Protein AF-A0A1D2A732-F1 (afdb_monomer_lite)

Foldseek 3Di:
DDDDDDDPPDPPPPPQFFPVPQAQVRQHHPLNLLLLLVLLVVQLVQQLVQDDPVAQPAWDAQGPGRLCLLPDNLLRRTHHSLLSLLLSLLSNLCSVCSVVVHLSAQVVSVVCSVVDPPRDPSSVVVNVVSVHGSLSSVLSSLVVSLVVVVVCVVVVNDDDPVSNVVSVPGDDTPSNNPSVRSNCVNCVPPPCPPGDSNDDPPPQDDDPVRHRDDPCVPPPDDDDD

Structure (mmCIF, N/CA/C/O backbone):
data_AF-A0A1D2A732-F1
#
_entry.id   AF-A0A1D2A732-F1
#
loop_
_atom_site.group_PDB
_atom_site.id
_atom_site.type_symbol
_atom_site.label_atom_id
_atom_site.label_alt_id
_atom_site.label_comp_id
_atom_site.label_asym_id
_atom_site.label_entity_id
_atom_site.label_seq_id
_atom_site.pdbx_PDB_ins_code
_atom_site.Cartn_x
_atom_site.Cartn_y
_atom_site.Cartn_z
_atom_site.occupancy
_atom_site.B_iso_or_equiv
_atom_site.auth_seq_id
_atom_site.auth_comp_id
_atom_site.auth_asym_id
_atom_site.auth_atom_id
_atom_site.pdbx_PDB_model_num
ATOM 1 N N . THR A 1 1 ? -57.461 -8.375 -4.805 1.00 45.84 1 THR A N 1
ATOM 2 C CA . THR A 1 1 ? -56.978 -9.729 -4.454 1.00 45.84 1 THR A CA 1
ATOM 3 C C . THR A 1 1 ? -55.685 -10.020 -5.184 1.00 45.84 1 THR A C 1
ATOM 5 O O . THR A 1 1 ? -55.718 -10.308 -6.371 1.00 45.84 1 THR A O 1
ATOM 8 N N . LYS A 1 2 ? -54.573 -9.884 -4.450 1.00 33.31 2 LYS A N 1
ATOM 9 C CA . LYS A 1 2 ? -53.255 -10.547 -4.559 1.00 33.31 2 LYS A CA 1
ATOM 10 C C . LYS A 1 2 ? -52.189 -9.559 -4.061 1.00 33.31 2 LYS A C 1
ATOM 12 O O . LYS A 1 2 ? -51.905 -8.595 -4.766 1.00 33.31 2 LYS A O 1
ATOM 17 N N . PRO A 1 3 ? -51.657 -9.735 -2.841 1.00 38.59 3 PRO A N 1
ATOM 18 C CA . PRO A 1 3 ? -50.509 -8.969 -2.390 1.00 38.59 3 PRO A CA 1
ATOM 19 C C . PRO A 1 3 ? -49.253 -9.498 -3.089 1.00 38.59 3 PRO A C 1
ATOM 21 O O . PRO A 1 3 ? -49.077 -10.707 -3.249 1.00 38.59 3 PRO A O 1
ATOM 24 N N . HIS A 1 4 ? -48.398 -8.578 -3.529 1.00 37.88 4 HIS A N 1
ATOM 25 C CA . HIS A 1 4 ? -47.061 -8.896 -4.006 1.00 37.88 4 HIS A CA 1
ATOM 26 C C . HIS A 1 4 ? -46.275 -9.554 -2.869 1.00 37.88 4 HIS A C 1
ATOM 28 O O . HIS A 1 4 ? -46.061 -8.953 -1.818 1.00 37.88 4 HIS A O 1
ATOM 34 N N . HIS A 1 5 ? -45.872 -10.804 -3.089 1.00 34.19 5 HIS A N 1
ATOM 35 C CA . HIS A 1 5 ? -44.901 -11.496 -2.259 1.00 34.19 5 HIS A CA 1
ATOM 36 C C . HIS A 1 5 ? -43.586 -10.712 -2.281 1.00 34.19 5 HIS A C 1
ATOM 38 O O . HIS A 1 5 ? -42.903 -10.657 -3.302 1.00 34.19 5 HIS A O 1
ATOM 44 N N . ALA A 1 6 ? -43.241 -10.107 -1.147 1.00 36.66 6 ALA A N 1
ATOM 45 C CA . ALA A 1 6 ? -41.867 -9.748 -0.851 1.00 36.66 6 ALA A CA 1
ATOM 46 C C . ALA A 1 6 ? -41.070 -11.055 -0.714 1.00 36.66 6 ALA 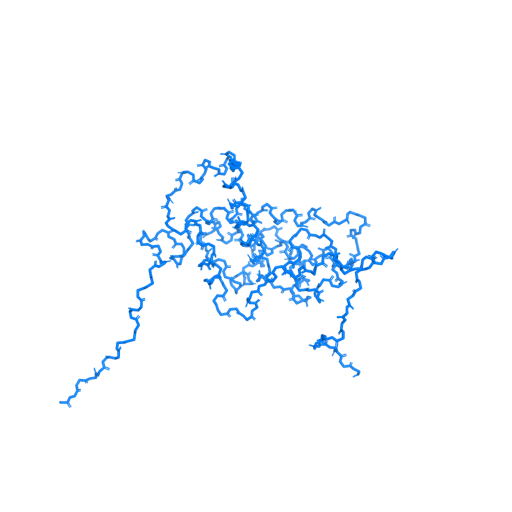A C 1
ATOM 48 O O . ALA A 1 6 ? -41.362 -11.873 0.160 1.00 36.66 6 ALA A O 1
ATOM 49 N N . SER A 1 7 ? -40.105 -11.275 -1.606 1.00 35.59 7 SER A N 1
ATOM 50 C CA . SER A 1 7 ? -39.108 -12.335 -1.447 1.00 35.59 7 SER A CA 1
ATOM 51 C C . SER A 1 7 ? -38.261 -12.053 -0.202 1.00 35.59 7 SER A C 1
ATOM 53 O O . SER A 1 7 ? -37.671 -10.974 -0.122 1.00 35.59 7 SER A O 1
ATOM 55 N N . PRO A 1 8 ? -38.138 -12.996 0.747 1.00 40.97 8 PRO A N 1
ATOM 56 C CA . PRO A 1 8 ? -37.201 -12.882 1.848 1.00 40.97 8 PRO A CA 1
ATOM 57 C C . PRO A 1 8 ? -35.852 -13.411 1.356 1.00 40.97 8 PRO A C 1
ATOM 59 O O . PRO A 1 8 ? -35.562 -14.600 1.462 1.00 40.97 8 PRO A O 1
ATOM 62 N N . LEU A 1 9 ? -35.040 -12.545 0.754 1.00 37.66 9 LEU A N 1
ATOM 63 C CA . LEU A 1 9 ? -33.658 -12.888 0.438 1.00 37.66 9 LEU A CA 1
ATOM 64 C C . LEU A 1 9 ? -32.728 -12.266 1.478 1.00 37.66 9 LEU A C 1
ATOM 66 O O . LEU A 1 9 ? -32.532 -11.056 1.520 1.00 37.66 9 LEU A O 1
ATOM 70 N N . LEU A 1 10 ? -32.138 -13.171 2.263 1.00 40.00 10 LEU A N 1
ATOM 71 C CA . LEU A 1 10 ? -30.823 -13.054 2.891 1.00 40.00 10 LEU A CA 1
ATOM 72 C C . LEU A 1 10 ? -30.713 -12.073 4.062 1.00 40.00 10 LEU A C 1
ATOM 74 O O . LEU A 1 10 ? -29.942 -11.121 4.044 1.00 40.00 10 LEU A O 1
ATOM 78 N N . THR A 1 11 ? -31.363 -12.420 5.171 1.00 36.81 11 THR A N 1
ATOM 79 C CA . THR A 1 11 ? -30.801 -12.140 6.501 1.00 36.81 11 THR A CA 1
ATOM 80 C C . THR A 1 11 ? -29.875 -13.294 6.893 1.00 36.81 11 THR A C 1
ATOM 82 O O . THR A 1 11 ? -30.124 -14.011 7.858 1.00 36.81 11 THR A O 1
ATOM 85 N N . THR A 1 12 ? -28.813 -13.526 6.116 1.00 40.62 12 THR A N 1
ATOM 86 C CA . THR A 1 12 ? -27.676 -14.284 6.649 1.00 40.62 12 THR A CA 1
ATOM 87 C C . THR A 1 12 ? -26.975 -13.342 7.608 1.00 40.62 12 THR A C 1
ATOM 89 O O . THR A 1 12 ? -26.382 -12.348 7.197 1.00 40.62 12 THR A O 1
ATOM 92 N N . VAL A 1 13 ? -27.125 -13.618 8.898 1.00 40.28 13 VAL A N 1
ATOM 93 C CA . VAL A 1 13 ? -26.436 -12.931 9.985 1.00 40.28 13 VAL A CA 1
ATOM 94 C C . VAL A 1 13 ? -24.935 -12.943 9.678 1.00 40.28 13 VAL A C 1
ATOM 96 O O . VAL A 1 13 ? -24.284 -13.976 9.804 1.00 40.28 13 VAL A O 1
ATOM 99 N N . MET A 1 14 ? -24.383 -11.806 9.242 1.00 45.78 14 MET A N 1
ATOM 100 C CA . MET A 1 14 ? -22.938 -11.598 9.175 1.00 45.78 14 MET A CA 1
ATOM 101 C C . MET A 1 14 ? -22.415 -11.513 10.612 1.00 45.78 14 MET A C 1
ATOM 103 O O . MET A 1 14 ? -22.280 -10.430 11.176 1.00 45.78 14 MET A O 1
ATOM 107 N N . SER A 1 15 ? -22.114 -12.655 11.226 1.00 47.88 15 SER A N 1
ATOM 108 C CA . SER A 1 15 ? -21.523 -12.750 12.568 1.00 47.88 15 SER A CA 1
ATOM 109 C C . SER A 1 15 ? -20.058 -12.276 12.638 1.00 47.88 15 SER A C 1
ATOM 111 O O . SER A 1 15 ? -19.336 -12.652 13.553 1.00 47.88 15 SER A O 1
ATOM 113 N N . GLY A 1 16 ? -19.603 -11.473 11.671 1.00 54.41 16 GLY A N 1
ATOM 114 C CA . GLY A 1 16 ? -18.227 -10.983 11.540 1.00 54.41 16 GLY A CA 1
ATOM 115 C C . GLY A 1 16 ? -18.134 -9.495 11.203 1.00 54.41 16 GLY A C 1
ATOM 116 O O . GLY A 1 16 ? -17.112 -9.056 10.696 1.00 54.41 16 GLY A O 1
ATOM 117 N N . VAL A 1 17 ? -19.203 -8.726 11.428 1.00 65.06 17 VAL A N 1
ATOM 118 C CA . VAL A 1 17 ? -19.199 -7.269 11.240 1.00 65.06 17 VAL A CA 1
ATOM 119 C C . VAL A 1 17 ? -19.176 -6.591 12.604 1.00 65.06 17 VAL A C 1
ATOM 121 O O . VAL A 1 17 ? -19.912 -6.949 13.523 1.00 65.06 17 VAL A O 1
ATOM 124 N N . CYS A 1 18 ? -18.312 -5.594 12.717 1.00 75.50 18 CYS A N 1
ATOM 125 C CA . CYS A 1 18 ? -18.127 -4.750 13.885 1.00 75.50 18 CYS A CA 1
ATOM 126 C C . CYS A 1 18 ? -19.442 -4.092 14.336 1.00 75.50 18 CYS A C 1
ATOM 128 O O . CYS A 1 18 ? -19.968 -3.203 13.668 1.00 75.50 18 CYS A O 1
ATOM 130 N N . GLN A 1 19 ? -19.966 -4.507 15.493 1.00 70.56 19 GLN A N 1
ATOM 131 C CA . GLN A 1 19 ? -21.241 -4.002 16.027 1.00 70.56 19 GLN A CA 1
ATOM 132 C C . GLN A 1 19 ? -21.131 -2.604 16.651 1.00 70.56 19 GLN A C 1
ATOM 134 O O . GLN A 1 19 ? -22.142 -1.927 16.816 1.00 70.56 19 GLN A O 1
ATOM 139 N N . SER A 1 20 ? -19.917 -2.148 16.977 1.00 75.50 20 SER A N 1
ATOM 140 C CA . SER A 1 20 ? -19.688 -0.822 17.568 1.00 75.50 20 SER A CA 1
ATOM 141 C C . SER A 1 20 ? -19.840 0.327 16.565 1.00 75.50 20 SER A C 1
ATOM 143 O O . SER A 1 20 ? -19.859 1.486 16.970 1.00 75.50 20 SER A O 1
ATOM 145 N N . GLY A 1 21 ? -19.907 0.032 15.260 1.00 81.19 21 GLY A N 1
ATOM 146 C CA . GLY A 1 21 ? -19.978 1.038 14.195 1.00 81.19 21 GLY A CA 1
ATOM 147 C C . GLY A 1 21 ? -18.681 1.826 13.971 1.00 81.19 21 GLY A C 1
ATOM 148 O O . GLY A 1 21 ? -18.651 2.716 13.128 1.00 81.19 21 GLY A O 1
ATOM 149 N N . GLN A 1 22 ? -17.605 1.507 14.696 1.00 87.12 22 GLN A N 1
ATOM 150 C CA . GLN A 1 22 ? -16.324 2.220 14.605 1.00 87.12 22 GLN A CA 1
ATOM 151 C C . GLN A 1 22 ? -15.426 1.718 13.469 1.00 87.12 22 GLN A C 1
ATOM 153 O O . GLN A 1 22 ? -14.458 2.384 13.107 1.00 87.12 22 GLN A O 1
ATOM 158 N N . CYS A 1 23 ? -15.724 0.543 12.917 1.00 92.38 23 CYS A N 1
ATOM 159 C CA . CYS A 1 23 ? -14.907 -0.064 11.880 1.00 92.38 23 CYS A CA 1
ATOM 160 C C . CYS A 1 23 ? -15.247 0.496 10.497 1.00 92.38 23 CYS A C 1
ATOM 162 O O . CYS A 1 23 ? -16.416 0.562 10.104 1.00 92.38 23 CYS A O 1
ATOM 164 N N . ILE A 1 24 ? -14.218 0.830 9.719 1.00 91.75 24 ILE A N 1
ATOM 165 C CA . ILE A 1 24 ? -14.371 1.265 8.331 1.00 91.75 24 ILE A CA 1
ATOM 166 C C . ILE A 1 24 ? -14.971 0.102 7.529 1.00 91.75 24 ILE A C 1
ATOM 168 O O . ILE A 1 24 ? -14.477 -1.026 7.576 1.00 91.75 24 ILE A O 1
ATOM 172 N N . GLN A 1 25 ? -16.083 0.377 6.836 1.00 87.75 25 GLN A N 1
ATOM 173 C CA . GLN A 1 25 ? -16.906 -0.624 6.135 1.00 87.75 25 GLN A CA 1
ATOM 174 C C . GLN A 1 25 ? -17.321 -1.822 7.010 1.00 87.75 25 GLN A C 1
ATOM 176 O O . GLN A 1 25 ? -17.608 -2.900 6.498 1.00 87.75 25 GLN A O 1
ATOM 181 N N . GLY A 1 26 ? -17.351 -1.649 8.335 1.00 89.69 26 GLY A N 1
ATOM 182 C CA . GLY A 1 26 ? -17.714 -2.706 9.275 1.00 89.69 26 GLY A CA 1
ATOM 183 C C . GLY A 1 26 ? -16.661 -3.806 9.461 1.00 89.69 26 GLY A C 1
ATOM 184 O O . GLY A 1 26 ? -16.893 -4.700 10.272 1.00 89.69 26 GLY A O 1
ATOM 185 N N . VAL A 1 27 ? -15.517 -3.732 8.766 1.00 93.25 27 VAL A N 1
ATOM 186 C CA . VAL A 1 27 ? -14.499 -4.799 8.752 1.00 93.25 27 VAL A CA 1
ATOM 187 C C . VAL A 1 27 ? -13.120 -4.360 9.236 1.00 93.25 27 VAL A C 1
ATOM 189 O O . VAL A 1 27 ? -12.405 -5.161 9.822 1.00 93.25 27 VAL A O 1
ATOM 192 N N . LEU A 1 28 ? -12.744 -3.097 9.033 1.00 95.12 28 LEU A N 1
ATOM 193 C CA . LEU A 1 28 ? -11.424 -2.600 9.409 1.00 95.12 28 LEU A CA 1
ATOM 194 C C . LEU A 1 28 ? -11.511 -1.800 10.704 1.00 95.12 28 LEU A C 1
ATOM 196 O O . LEU A 1 28 ? -12.021 -0.675 10.707 1.00 95.12 28 LEU A O 1
ATOM 200 N N . SER A 1 29 ? -11.047 -2.387 11.805 1.00 95.50 29 SER A N 1
ATOM 201 C CA . SER A 1 29 ? -11.046 -1.716 13.104 1.00 95.50 29 SER A CA 1
ATOM 202 C C . SER A 1 29 ? -10.056 -0.545 13.146 1.00 95.50 29 SER A C 1
ATOM 204 O O . SER A 1 29 ? -9.121 -0.490 12.341 1.00 95.50 29 SER A O 1
ATOM 206 N N . PRO A 1 30 ? -10.215 0.399 14.093 1.00 95.25 30 PRO A N 1
ATOM 207 C CA . PRO A 1 30 ? -9.257 1.485 14.270 1.00 95.25 30 PRO A CA 1
ATOM 208 C C . PRO A 1 30 ? -7.820 1.005 14.522 1.00 95.25 30 PRO A C 1
ATOM 210 O O . PRO A 1 30 ? -6.898 1.575 13.943 1.00 95.25 30 PRO A O 1
ATOM 213 N N . ARG A 1 31 ? -7.631 -0.038 15.344 1.00 95.25 31 ARG A N 1
ATOM 214 C CA . ARG A 1 31 ? -6.306 -0.592 15.671 1.00 95.25 31 ARG A CA 1
ATOM 215 C C . ARG A 1 31 ? -5.670 -1.293 14.477 1.00 95.25 31 ARG A C 1
ATOM 217 O O . ARG A 1 31 ? -4.539 -0.972 14.130 1.00 95.25 31 ARG A O 1
ATOM 224 N N . MET A 1 32 ? -6.424 -2.154 13.789 1.00 95.69 32 MET A N 1
ATOM 225 C CA . MET A 1 32 ? -5.973 -2.787 12.546 1.00 95.69 32 MET A CA 1
ATOM 226 C C . MET A 1 32 ? -5.604 -1.734 11.493 1.00 95.69 32 MET A C 1
ATOM 228 O O . MET A 1 32 ? -4.565 -1.819 10.848 1.00 95.69 32 MET A O 1
ATOM 232 N N . GLY A 1 33 ? -6.435 -0.698 11.345 1.00 96.88 33 GLY A N 1
ATOM 233 C CA . GLY A 1 33 ? -6.170 0.410 10.432 1.00 96.88 33 GLY A CA 1
ATOM 234 C C . GLY A 1 33 ? -4.885 1.170 10.765 1.00 96.88 33 GLY A C 1
ATOM 235 O O . GLY A 1 33 ? -4.169 1.548 9.843 1.00 96.88 33 GLY A O 1
ATOM 236 N N . LEU A 1 34 ? -4.575 1.373 12.051 1.00 96.44 34 LEU A N 1
ATOM 237 C CA . LEU A 1 34 ? -3.321 2.000 12.474 1.00 96.44 34 LEU A CA 1
ATOM 238 C C . LEU A 1 34 ? -2.114 1.101 12.173 1.00 96.44 34 LEU A C 1
ATOM 240 O O . LEU A 1 34 ? -1.175 1.576 11.542 1.00 96.44 34 LEU A O 1
ATOM 244 N N . ARG A 1 35 ? -2.166 -0.188 12.536 1.00 95.81 35 ARG A N 1
ATOM 245 C CA . ARG A 1 35 ? -1.096 -1.159 12.233 1.00 95.81 35 ARG A CA 1
ATOM 246 C C . ARG A 1 35 ? -0.769 -1.188 10.745 1.00 95.81 35 ARG A C 1
ATOM 248 O O . ARG A 1 35 ? 0.368 -0.967 10.348 1.00 95.81 35 ARG A O 1
ATOM 255 N N . LEU A 1 36 ? -1.797 -1.367 9.918 1.00 97.69 36 LEU A N 1
ATOM 256 C CA . LEU A 1 36 ? -1.664 -1.412 8.466 1.00 97.69 36 LEU A CA 1
ATOM 257 C C . LEU A 1 36 ? -1.144 -0.093 7.879 1.00 97.69 36 LEU A C 1
ATOM 259 O O . LEU A 1 36 ? -0.381 -0.113 6.916 1.00 97.69 36 LEU A O 1
ATOM 263 N N . GLN A 1 37 ? -1.543 1.052 8.439 1.00 98.00 37 GLN A N 1
ATOM 264 C CA . GLN A 1 37 ? -1.049 2.359 8.007 1.00 98.00 37 GLN A CA 1
ATOM 265 C C . GLN A 1 37 ? 0.449 2.517 8.288 1.00 98.00 37 GLN A C 1
ATOM 267 O O . GLN A 1 37 ? 1.191 2.935 7.395 1.00 98.00 37 GLN A O 1
ATOM 272 N N . GLU A 1 38 ? 0.883 2.233 9.517 1.00 96.38 38 GLU A N 1
ATOM 273 C CA . GLU A 1 38 ? 2.282 2.396 9.925 1.00 96.38 38 GLU A CA 1
ATOM 274 C C . GLU A 1 38 ? 3.176 1.382 9.211 1.00 96.38 38 GLU A C 1
ATOM 276 O O . GLU A 1 38 ? 4.184 1.771 8.618 1.00 96.38 38 GLU A O 1
ATOM 281 N N . PHE A 1 39 ? 2.739 0.121 9.129 1.00 96.69 39 PHE A N 1
ATOM 282 C CA . PHE A 1 39 ? 3.440 -0.909 8.369 1.00 96.69 39 PHE A CA 1
ATOM 283 C C . PHE A 1 39 ? 3.598 -0.512 6.897 1.00 96.69 39 PHE A C 1
ATOM 285 O O . PHE A 1 39 ? 4.711 -0.486 6.384 1.00 96.69 39 PHE A O 1
ATOM 292 N N . ALA A 1 40 ? 2.515 -0.128 6.210 1.00 98.06 40 ALA A N 1
ATOM 293 C CA . ALA A 1 40 ? 2.591 0.264 4.800 1.00 98.06 40 ALA A CA 1
ATOM 294 C C . ALA A 1 40 ? 3.475 1.503 4.570 1.00 98.06 40 ALA A C 1
ATOM 296 O O . ALA A 1 40 ? 4.124 1.613 3.528 1.00 98.06 40 ALA A O 1
ATOM 297 N N . THR A 1 41 ? 3.523 2.425 5.539 1.00 96.69 41 THR A N 1
ATOM 298 C CA . THR A 1 41 ? 4.417 3.593 5.492 1.00 96.69 41 THR A CA 1
ATOM 299 C C . THR A 1 41 ? 5.882 3.158 5.572 1.00 96.69 41 THR A C 1
ATOM 301 O O . THR A 1 41 ? 6.684 3.578 4.737 1.00 96.69 41 THR A O 1
ATOM 304 N N . ALA A 1 42 ? 6.226 2.296 6.531 1.00 95.81 42 ALA A N 1
ATOM 305 C CA . ALA A 1 42 ? 7.582 1.775 6.692 1.00 95.81 42 ALA A CA 1
ATOM 306 C C . ALA A 1 42 ? 8.005 0.904 5.498 1.00 95.81 42 ALA A C 1
ATOM 308 O O . ALA A 1 42 ? 9.066 1.126 4.912 1.00 95.81 42 ALA A O 1
ATOM 309 N N . ALA A 1 43 ? 7.139 -0.023 5.080 1.00 96.94 43 ALA A N 1
ATOM 310 C CA . ALA A 1 43 ? 7.376 -0.928 3.963 1.00 96.94 43 ALA A CA 1
ATOM 311 C C . ALA A 1 43 ? 7.633 -0.167 2.657 1.00 96.94 43 ALA A C 1
ATOM 313 O O . ALA A 1 43 ? 8.576 -0.487 1.940 1.00 96.94 43 ALA A O 1
ATOM 314 N N . SER A 1 44 ? 6.865 0.892 2.374 1.00 97.44 44 SER A N 1
ATOM 315 C CA . SER A 1 44 ? 7.100 1.757 1.211 1.00 97.44 44 SER A CA 1
ATOM 316 C C . SER A 1 44 ? 8.526 2.328 1.189 1.00 97.44 44 SER A C 1
ATOM 318 O O . SER A 1 44 ? 9.186 2.287 0.145 1.00 97.44 44 SER A O 1
ATOM 320 N N . GLY A 1 45 ? 9.033 2.805 2.331 1.00 95.25 45 GLY A N 1
ATOM 321 C CA . GLY A 1 45 ? 10.421 3.260 2.450 1.00 95.25 45 GLY A CA 1
ATOM 322 C C . GLY A 1 45 ? 11.425 2.132 2.199 1.00 95.25 45 GLY A C 1
ATOM 323 O O . GLY A 1 45 ? 12.312 2.271 1.359 1.00 95.25 45 GLY A O 1
ATOM 324 N N . MET A 1 46 ? 11.223 0.978 2.844 1.00 96.19 46 MET A N 1
ATOM 325 C CA . MET A 1 46 ? 12.104 -0.188 2.714 1.00 96.19 46 MET A CA 1
ATOM 326 C C . MET A 1 46 ? 12.185 -0.725 1.281 1.00 96.19 46 MET A C 1
ATOM 328 O O . MET A 1 46 ? 13.270 -1.091 0.834 1.00 96.19 46 MET A O 1
ATOM 332 N N . VAL A 1 47 ? 11.074 -0.744 0.537 1.00 95.19 47 VAL A N 1
ATOM 333 C CA . VAL A 1 47 ? 11.057 -1.128 -0.887 1.00 95.19 47 VAL A CA 1
ATOM 334 C C . VAL A 1 47 ? 11.986 -0.222 -1.699 1.00 95.19 47 VAL A C 1
ATOM 336 O O . VAL A 1 47 ? 12.786 -0.717 -2.491 1.00 95.19 47 VAL A O 1
ATOM 339 N N . GLY A 1 48 ? 11.911 1.096 -1.483 1.00 87.94 48 GLY A N 1
ATOM 340 C CA . GLY A 1 48 ? 12.781 2.061 -2.161 1.00 87.94 48 GLY A CA 1
ATOM 341 C C . GLY A 1 48 ? 14.257 1.872 -1.803 1.00 87.94 48 GLY A C 1
ATOM 342 O O . GLY A 1 48 ? 15.114 1.875 -2.686 1.00 87.94 48 GLY A O 1
ATOM 343 N N . ASP A 1 49 ? 14.547 1.629 -0.524 1.00 91.19 49 ASP A N 1
ATOM 344 C CA . ASP A 1 49 ? 15.911 1.429 -0.021 1.00 91.19 49 ASP A CA 1
ATOM 345 C C . ASP A 1 49 ? 16.519 0.069 -0.408 1.00 91.19 49 ASP A C 1
ATOM 347 O O . ASP A 1 49 ? 17.742 -0.092 -0.382 1.00 91.19 49 ASP A O 1
ATOM 351 N N . SER A 1 50 ? 15.685 -0.900 -0.799 1.00 91.44 50 SER A N 1
ATOM 352 C CA . SER A 1 50 ? 16.120 -2.240 -1.213 1.00 91.44 50 SER A CA 1
ATOM 353 C C . SER A 1 50 ? 16.745 -2.271 -2.610 1.00 91.44 50 SER A C 1
ATOM 355 O O . SER A 1 50 ? 17.332 -3.282 -2.994 1.00 91.44 50 SER A O 1
ATOM 357 N N . TRP A 1 51 ? 16.637 -1.193 -3.398 1.00 90.19 51 TRP A N 1
ATOM 358 C CA . TRP A 1 51 ? 17.221 -1.171 -4.737 1.00 90.19 51 TRP A CA 1
ATOM 359 C C . TRP A 1 51 ? 18.762 -1.171 -4.693 1.00 90.19 51 TRP A C 1
ATOM 361 O O . TRP A 1 51 ? 19.366 -0.313 -4.035 1.00 90.19 51 TRP A O 1
ATOM 371 N N . PRO A 1 52 ? 19.448 -2.061 -5.438 1.00 84.69 52 PRO A N 1
ATOM 372 C CA . PRO A 1 52 ? 20.906 -2.089 -5.459 1.00 84.69 52 PRO A CA 1
ATOM 373 C C . PRO A 1 52 ? 21.513 -0.784 -5.993 1.00 84.69 52 PRO A C 1
ATOM 375 O O . PRO A 1 52 ? 21.371 -0.431 -7.165 1.00 84.69 52 PRO A O 1
ATOM 378 N N . LYS A 1 53 ? 22.287 -0.085 -5.150 1.00 82.19 53 LYS A N 1
ATOM 379 C CA . LYS A 1 53 ? 22.953 1.188 -5.510 1.00 82.19 53 LYS A CA 1
ATOM 380 C C . LYS A 1 53 ? 23.884 1.073 -6.721 1.00 82.19 53 LYS A C 1
ATOM 382 O O . LYS A 1 53 ? 24.077 2.051 -7.436 1.00 82.19 53 LYS A O 1
ATOM 387 N N . SER A 1 54 ? 24.446 -0.112 -6.961 1.00 80.06 54 SER A N 1
ATOM 388 C CA . SER A 1 54 ? 25.295 -0.409 -8.122 1.00 80.06 54 SER A CA 1
ATOM 389 C C . SER A 1 54 ? 24.551 -0.344 -9.462 1.00 80.06 54 SER A C 1
ATOM 391 O O . SER A 1 54 ? 25.199 -0.228 -10.496 1.00 80.06 54 SER A O 1
ATOM 393 N N . HIS A 1 55 ? 23.214 -0.366 -9.452 1.00 75.38 55 HIS A N 1
ATOM 394 C CA . HIS A 1 55 ? 22.364 -0.448 -10.643 1.00 75.38 55 HIS A CA 1
ATOM 395 C C . HIS A 1 55 ? 21.340 0.695 -10.714 1.00 75.38 55 HIS A C 1
ATOM 397 O O . HIS A 1 55 ? 20.239 0.535 -11.233 1.00 75.38 55 HIS A O 1
ATOM 403 N N . ALA A 1 56 ? 21.691 1.884 -10.214 1.00 68.62 56 ALA A N 1
ATOM 404 C CA . ALA A 1 56 ? 20.787 3.039 -10.133 1.00 68.62 56 ALA A CA 1
ATOM 405 C C . ALA A 1 56 ? 20.197 3.519 -11.484 1.00 68.62 56 ALA A C 1
ATOM 407 O O . ALA A 1 56 ? 19.235 4.282 -11.484 1.00 68.62 56 ALA A O 1
ATOM 408 N N . GLY A 1 57 ? 20.758 3.095 -12.623 1.00 70.81 57 GLY A N 1
ATOM 409 C CA . GLY A 1 57 ? 20.287 3.463 -13.966 1.00 70.81 57 GLY A CA 1
ATOM 410 C C . GLY A 1 57 ? 19.898 2.291 -14.872 1.00 70.81 57 GLY A C 1
ATOM 411 O O . GLY A 1 57 ? 19.658 2.524 -16.053 1.00 70.81 57 GLY A O 1
ATOM 412 N N . GLY A 1 58 ? 19.885 1.056 -14.360 1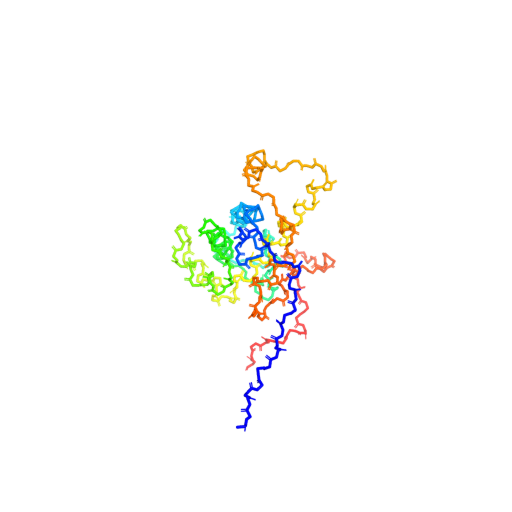.00 81.06 58 GLY A N 1
ATOM 413 C CA . GLY A 1 58 ? 19.640 -0.152 -15.154 1.00 81.06 58 GLY A CA 1
ATOM 414 C C . GLY A 1 58 ? 18.370 -0.898 -14.751 1.00 81.06 58 GLY A C 1
ATOM 415 O O . GLY A 1 58 ? 17.725 -0.563 -13.755 1.00 81.06 58 GLY A O 1
ATOM 416 N N . SER A 1 59 ? 18.041 -1.924 -15.531 1.00 87.50 59 SER A N 1
ATOM 417 C CA . SER A 1 59 ? 17.095 -2.967 -15.137 1.00 87.50 59 SER A CA 1
ATOM 418 C C . SER A 1 59 ? 17.844 -4.130 -14.484 1.00 87.50 59 SER A C 1
ATOM 420 O O . SER A 1 59 ? 19.013 -4.370 -14.790 1.00 87.50 59 SER A O 1
ATOM 422 N N . LEU A 1 60 ? 17.170 -4.851 -13.596 1.00 88.56 60 LEU A N 1
ATOM 423 C CA . LEU A 1 60 ? 17.656 -6.072 -12.972 1.00 88.56 60 LEU A CA 1
ATOM 424 C C . LEU A 1 60 ? 16.680 -7.209 -13.243 1.00 88.56 60 LEU A C 1
ATOM 426 O O . LEU A 1 60 ? 15.466 -7.002 -13.255 1.00 88.56 60 LEU A O 1
ATOM 430 N N . HIS A 1 61 ? 17.230 -8.402 -13.430 1.00 86.44 61 HIS A N 1
ATOM 431 C CA . HIS A 1 61 ? 16.444 -9.618 -13.545 1.00 86.44 61 HIS A CA 1
ATOM 432 C C . HIS A 1 61 ? 16.151 -10.172 -12.167 1.00 86.44 61 HIS A C 1
ATOM 434 O O . HIS A 1 61 ? 17.076 -10.442 -11.407 1.00 86.44 61 HIS A O 1
ATOM 440 N N . ASP A 1 62 ? 14.865 -10.274 -11.858 1.00 84.62 62 ASP A N 1
ATOM 441 C CA . ASP A 1 62 ? 14.319 -10.706 -10.577 1.00 84.62 62 ASP A CA 1
ATOM 442 C C . ASP A 1 62 ? 15.095 -10.240 -9.332 1.00 84.62 62 ASP A C 1
ATOM 444 O O . ASP A 1 62 ? 15.688 -11.040 -8.602 1.00 84.62 62 ASP A O 1
ATOM 448 N N . PRO A 1 63 ? 15.161 -8.921 -9.089 1.00 89.44 63 PRO A N 1
ATOM 449 C CA . PRO A 1 63 ? 15.962 -8.399 -8.000 1.00 89.44 63 PRO A CA 1
ATOM 450 C C . PRO A 1 63 ? 15.351 -8.752 -6.641 1.00 89.44 63 PRO A C 1
ATOM 452 O O . PRO A 1 63 ? 14.139 -8.663 -6.441 1.00 89.44 63 PRO A O 1
ATOM 455 N N . SER A 1 64 ? 16.213 -9.034 -5.661 1.00 89.31 64 SER A N 1
ATOM 456 C CA . SER A 1 64 ? 15.836 -9.229 -4.255 1.00 89.31 64 SER A CA 1
ATOM 457 C C . SER A 1 64 ? 15.427 -7.907 -3.591 1.00 89.31 64 SER A C 1
ATOM 459 O O . SER A 1 64 ? 16.156 -7.333 -2.784 1.00 89.31 64 SER A O 1
ATOM 461 N N . VAL A 1 65 ? 14.260 -7.392 -3.968 1.00 92.81 65 VAL A N 1
ATOM 462 C CA . VAL A 1 65 ? 13.645 -6.187 -3.407 1.00 92.81 65 VAL A CA 1
ATOM 463 C C . VAL A 1 65 ? 12.596 -6.602 -2.383 1.00 92.81 65 VAL A C 1
ATOM 465 O O . VAL A 1 65 ? 11.810 -7.514 -2.632 1.00 92.81 65 VAL A O 1
ATOM 468 N N . TYR A 1 66 ? 12.569 -5.919 -1.237 1.00 94.50 66 TYR A N 1
ATOM 469 C CA . TYR A 1 66 ? 11.613 -6.189 -0.164 1.00 94.50 66 TYR A CA 1
ATOM 470 C C . TYR A 1 66 ? 10.170 -6.265 -0.693 1.00 94.50 66 TYR A C 1
ATOM 472 O O . TYR A 1 66 ? 9.729 -5.368 -1.409 1.00 94.50 66 TYR A O 1
ATOM 480 N N . LEU A 1 67 ? 9.450 -7.342 -0.352 1.00 94.62 67 LEU A N 1
ATOM 481 C CA . LEU A 1 67 ? 8.058 -7.619 -0.745 1.00 94.62 67 LEU A CA 1
ATOM 482 C C . LEU A 1 67 ? 7.778 -7.699 -2.257 1.00 94.62 67 LEU A C 1
ATOM 484 O O . LEU A 1 67 ? 6.615 -7.763 -2.668 1.00 94.62 67 LEU A O 1
ATOM 488 N N . LEU A 1 68 ? 8.807 -7.672 -3.109 1.00 93.81 68 LEU A N 1
ATOM 489 C CA . LEU A 1 68 ? 8.616 -7.756 -4.556 1.00 93.81 68 LEU A CA 1
ATOM 490 C C . LEU A 1 68 ? 8.140 -9.154 -4.979 1.00 93.81 68 LEU A C 1
ATOM 492 O O . LEU A 1 68 ? 7.482 -9.281 -6.002 1.00 93.81 68 LEU A O 1
ATOM 496 N N . ASP A 1 69 ? 8.367 -10.180 -4.164 1.00 92.56 69 ASP A N 1
ATOM 497 C CA . ASP A 1 69 ? 7.862 -11.544 -4.335 1.00 92.56 69 ASP A CA 1
ATOM 498 C C . ASP A 1 69 ? 6.326 -11.633 -4.434 1.00 92.56 69 ASP A C 1
ATOM 500 O O . ASP A 1 69 ? 5.807 -12.595 -4.992 1.00 92.56 69 ASP A O 1
ATOM 504 N N . TYR A 1 70 ? 5.581 -10.608 -4.011 1.00 93.75 70 TYR A N 1
ATOM 505 C CA . TYR A 1 70 ? 4.130 -10.491 -4.234 1.00 93.75 70 TYR A CA 1
ATOM 506 C C . TYR A 1 70 ? 3.739 -10.024 -5.645 1.00 93.75 70 TYR A C 1
ATOM 508 O O . TYR A 1 70 ? 2.553 -9.982 -5.984 1.00 93.75 70 TYR A O 1
ATOM 516 N N . VAL A 1 71 ? 4.710 -9.669 -6.486 1.00 93.69 71 VAL A N 1
ATOM 517 C CA . VAL A 1 71 ? 4.514 -9.364 -7.906 1.00 93.69 71 VAL A CA 1
ATOM 518 C C . VAL A 1 71 ? 4.730 -10.648 -8.726 1.00 93.69 71 VAL A C 1
ATOM 520 O O . VAL A 1 71 ? 5.690 -11.377 -8.466 1.00 93.69 71 VAL A O 1
ATOM 523 N N . PRO A 1 72 ? 3.876 -10.956 -9.722 1.00 91.88 72 PRO A N 1
ATOM 524 C CA . PRO A 1 72 ? 4.062 -12.126 -10.582 1.00 91.88 72 PRO A CA 1
ATOM 525 C C . PRO A 1 72 ? 5.445 -12.162 -11.244 1.00 91.88 72 PRO A C 1
ATOM 527 O O . PRO A 1 72 ? 5.976 -11.121 -11.636 1.00 91.88 72 PRO A O 1
ATOM 530 N N . VAL A 1 73 ? 6.023 -13.360 -11.362 1.00 89.38 73 VAL A N 1
ATOM 531 C CA . VAL A 1 73 ? 7.392 -13.595 -11.866 1.00 89.38 73 VAL A CA 1
ATOM 532 C C . VAL A 1 73 ? 7.598 -13.004 -13.264 1.00 89.38 73 VAL A C 1
ATOM 534 O O . VAL A 1 73 ? 8.621 -12.391 -13.549 1.00 89.38 73 VAL A O 1
ATOM 537 N N . ASP A 1 74 ? 6.596 -13.131 -14.125 1.00 89.25 74 ASP A N 1
ATOM 538 C CA . ASP A 1 74 ? 6.533 -12.583 -15.478 1.00 89.25 74 ASP A CA 1
ATOM 539 C C . ASP A 1 74 ? 6.699 -11.057 -15.522 1.00 89.25 74 ASP A C 1
ATOM 541 O O . ASP A 1 74 ? 7.268 -10.524 -16.474 1.00 89.25 74 ASP A O 1
ATOM 545 N N . LEU A 1 75 ? 6.287 -10.353 -14.465 1.00 92.19 75 LEU A N 1
ATOM 546 C CA . LEU A 1 75 ? 6.498 -8.910 -14.319 1.00 92.19 75 LEU A CA 1
ATOM 547 C C . LEU A 1 75 ? 7.817 -8.567 -13.608 1.00 92.19 75 LEU A C 1
ATOM 549 O O . LEU A 1 75 ? 8.174 -7.392 -13.514 1.00 92.19 75 LEU A O 1
ATOM 553 N N . ARG A 1 76 ? 8.534 -9.578 -13.104 1.00 89.19 76 ARG A N 1
ATOM 554 C CA . ARG A 1 76 ? 9.824 -9.457 -12.413 1.00 89.19 76 ARG A CA 1
ATOM 555 C C . ARG A 1 76 ? 11.031 -9.872 -13.256 1.00 89.19 76 ARG A C 1
ATOM 557 O O . ARG A 1 76 ? 12.159 -9.768 -12.785 1.00 89.19 76 ARG A O 1
ATOM 564 N N . LEU A 1 77 ? 10.827 -10.291 -14.504 1.00 85.94 77 LEU A N 1
ATOM 565 C CA . LEU A 1 77 ? 11.923 -10.675 -15.401 1.00 85.94 77 LEU A CA 1
ATOM 566 C C . LEU A 1 77 ? 12.866 -9.509 -15.712 1.00 85.94 77 LEU A C 1
ATOM 568 O O . LEU A 1 77 ? 14.072 -9.682 -15.753 1.00 85.94 77 LEU A O 1
ATOM 572 N N . GLU A 1 78 ? 12.340 -8.306 -15.920 1.00 88.56 78 GLU A N 1
ATOM 573 C CA . GLU A 1 78 ? 13.168 -7.128 -16.173 1.00 88.56 78 GLU A CA 1
ATOM 574 C C . GLU A 1 78 ? 12.604 -5.933 -15.407 1.00 88.56 78 GLU A C 1
ATOM 576 O O . GLU A 1 78 ? 11.758 -5.173 -15.881 1.00 88.56 78 GLU A O 1
ATOM 581 N N . VAL A 1 79 ? 13.059 -5.789 -14.168 1.00 92.81 79 VAL A N 1
ATOM 582 C CA . VAL A 1 79 ? 12.568 -4.774 -13.242 1.00 92.81 79 VAL A CA 1
ATOM 583 C C . VAL A 1 79 ? 13.464 -3.556 -13.325 1.00 92.81 79 VAL A C 1
ATOM 585 O O . VAL A 1 79 ? 14.672 -3.656 -13.157 1.00 92.81 79 VAL A O 1
ATOM 588 N N . SER A 1 80 ? 12.882 -2.381 -13.535 1.00 94.12 80 SER A N 1
ATOM 589 C CA . SER A 1 80 ? 13.601 -1.110 -13.417 1.00 94.12 80 SER A CA 1
ATOM 590 C C . SER A 1 80 ? 13.428 -0.507 -12.025 1.00 94.12 80 SER A C 1
ATOM 592 O O . SER A 1 80 ? 12.435 -0.762 -11.340 1.00 94.12 80 SER A O 1
ATOM 594 N N . HIS A 1 81 ? 14.328 0.396 -11.635 1.00 94.62 81 HIS A N 1
ATOM 595 C CA . HIS A 1 81 ? 14.151 1.177 -10.408 1.00 94.62 81 HIS A CA 1
ATOM 596 C C . HIS A 1 81 ? 12.793 1.910 -10.381 1.00 94.62 81 HIS A C 1
ATOM 598 O O . HIS A 1 81 ? 12.101 1.916 -9.368 1.00 94.62 81 HIS A O 1
ATOM 604 N N . ALA A 1 82 ? 12.353 2.462 -11.519 1.00 95.38 82 ALA A N 1
ATOM 605 C CA . ALA A 1 82 ? 11.057 3.133 -11.630 1.00 95.38 82 ALA A CA 1
ATOM 606 C C . ALA A 1 82 ? 9.870 2.185 -11.376 1.00 95.38 82 ALA A C 1
ATOM 608 O O . ALA A 1 82 ? 8.877 2.602 -10.782 1.00 95.38 82 ALA A O 1
ATOM 609 N N . PHE A 1 83 ? 9.970 0.915 -11.782 1.00 96.44 83 PHE A N 1
ATOM 610 C CA . PHE A 1 83 ? 8.962 -0.097 -11.463 1.00 96.44 83 PHE A CA 1
ATOM 611 C C . PHE A 1 83 ? 8.852 -0.308 -9.947 1.00 96.44 83 PHE A C 1
ATOM 613 O O . PHE A 1 83 ? 7.751 -0.271 -9.400 1.00 96.44 83 PHE A O 1
ATOM 620 N N . VAL A 1 84 ? 9.991 -0.448 -9.262 1.00 96.50 84 VAL A N 1
ATOM 621 C CA . VAL A 1 84 ? 10.057 -0.631 -7.801 1.00 96.50 84 VAL A CA 1
ATOM 622 C C . VAL A 1 84 ? 9.501 0.577 -7.052 1.00 96.50 84 VAL A C 1
ATOM 624 O O . VAL A 1 84 ? 8.693 0.419 -6.137 1.00 96.50 84 VAL A O 1
ATOM 627 N N . ILE A 1 85 ? 9.849 1.794 -7.477 1.00 97.19 85 ILE A N 1
ATOM 628 C CA . ILE A 1 85 ? 9.277 3.012 -6.892 1.00 97.19 85 ILE A CA 1
ATOM 629 C C . ILE A 1 85 ? 7.761 3.081 -7.133 1.00 97.19 85 ILE A C 1
ATOM 631 O O . ILE A 1 85 ? 7.019 3.451 -6.229 1.00 97.19 85 ILE A O 1
ATOM 635 N N . GLY A 1 86 ? 7.258 2.672 -8.300 1.00 97.88 86 GLY A N 1
ATOM 636 C CA . GLY A 1 86 ? 5.814 2.611 -8.550 1.00 97.88 86 GLY A CA 1
ATOM 637 C C . GLY A 1 86 ? 5.078 1.560 -7.700 1.00 97.88 86 GLY A C 1
ATOM 638 O O . GLY A 1 86 ? 3.958 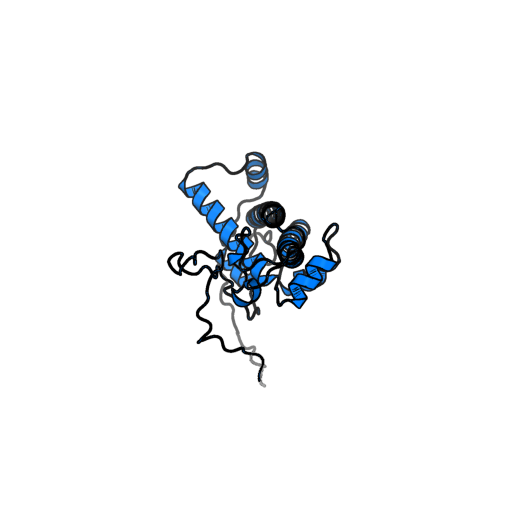1.816 -7.245 1.00 97.88 86 GLY A O 1
ATOM 639 N N . PHE A 1 87 ? 5.715 0.421 -7.413 1.00 98.06 87 PHE A N 1
ATOM 640 C CA . PHE A 1 87 ? 5.217 -0.573 -6.456 1.00 98.06 87 PHE A CA 1
ATOM 641 C C . PHE A 1 87 ? 5.164 -0.001 -5.029 1.00 98.06 87 PHE A C 1
ATOM 643 O O . PHE A 1 87 ? 4.112 -0.039 -4.385 1.00 98.06 87 PHE A O 1
ATOM 650 N N . SER A 1 88 ? 6.245 0.645 -4.579 1.00 98.25 88 SER A N 1
ATOM 651 C CA . SER A 1 88 ? 6.301 1.369 -3.300 1.00 98.25 88 SER A CA 1
ATOM 652 C C . SER A 1 88 ? 5.231 2.467 -3.198 1.00 98.25 88 SER A C 1
ATOM 654 O O . SER A 1 88 ? 4.536 2.576 -2.186 1.00 98.25 88 SER A O 1
ATOM 656 N N . ASN A 1 89 ? 5.005 3.231 -4.272 1.00 98.56 89 ASN A N 1
ATOM 657 C CA . ASN A 1 89 ? 3.975 4.271 -4.330 1.00 98.56 89 ASN A CA 1
ATOM 658 C C . ASN A 1 89 ? 2.563 3.713 -4.083 1.00 98.56 89 ASN A C 1
ATOM 660 O O . ASN A 1 89 ? 1.710 4.415 -3.527 1.00 98.56 89 ASN A O 1
ATOM 664 N N . CYS A 1 90 ? 2.293 2.457 -4.458 1.00 98.50 90 CYS A N 1
ATOM 665 C CA . CYS A 1 90 ? 1.032 1.799 -4.120 1.00 98.50 90 CYS A CA 1
ATOM 666 C C . CYS A 1 90 ? 0.908 1.581 -2.603 1.00 98.50 90 CYS A C 1
ATOM 668 O O . CYS A 1 90 ? -0.141 1.895 -2.043 1.00 98.50 90 CYS A O 1
ATOM 670 N N . MET A 1 91 ? 1.969 1.145 -1.916 1.00 98.56 91 MET A N 1
ATOM 671 C CA . MET A 1 91 ? 1.975 1.009 -0.449 1.00 98.56 91 MET A CA 1
ATOM 672 C C . MET A 1 91 ? 1.807 2.367 0.250 1.00 98.56 91 MET A C 1
ATOM 674 O O . MET A 1 91 ? 0.959 2.513 1.131 1.00 98.56 91 MET A O 1
ATOM 678 N N . ALA A 1 92 ? 2.514 3.403 -0.210 1.00 98.44 92 ALA A N 1
ATOM 679 C CA . ALA A 1 92 ? 2.340 4.763 0.306 1.00 98.44 92 ALA A CA 1
ATOM 680 C C . ALA A 1 92 ? 0.906 5.284 0.103 1.00 98.44 92 ALA A C 1
ATOM 682 O O . ALA A 1 92 ? 0.334 5.929 0.983 1.00 98.44 92 ALA A O 1
ATOM 683 N N . THR A 1 93 ? 0.289 4.975 -1.042 1.00 98.69 93 THR A N 1
ATOM 684 C CA . THR A 1 93 ? -1.111 5.332 -1.322 1.00 98.69 93 THR A CA 1
ATOM 685 C C . THR A 1 93 ? -2.072 4.607 -0.387 1.00 98.69 93 THR A C 1
ATOM 687 O O . THR A 1 93 ? -3.031 5.209 0.094 1.00 98.69 93 THR A O 1
ATOM 690 N N . PHE A 1 94 ? -1.816 3.331 -0.099 1.00 98.56 94 PHE A N 1
ATOM 691 C CA . PHE A 1 94 ? -2.599 2.551 0.853 1.00 98.56 94 PHE A CA 1
ATOM 692 C C . PHE A 1 94 ? -2.561 3.195 2.246 1.00 98.56 94 PHE A C 1
ATOM 694 O O . PHE A 1 94 ? -3.614 3.508 2.808 1.00 98.56 94 PHE A O 1
ATOM 701 N N . ALA A 1 95 ? -1.362 3.508 2.748 1.00 98.44 95 ALA A N 1
ATOM 702 C CA . ALA A 1 95 ? -1.178 4.218 4.013 1.00 98.44 95 ALA A CA 1
ATOM 703 C C . ALA A 1 95 ? -1.871 5.592 4.018 1.00 98.44 95 ALA A C 1
ATOM 705 O O . ALA A 1 95 ? -2.539 5.959 4.987 1.00 98.44 95 ALA A O 1
ATOM 706 N N . TYR A 1 96 ? -1.762 6.348 2.920 1.00 98.38 96 TYR A N 1
ATOM 707 C CA . TYR A 1 96 ? -2.419 7.645 2.778 1.00 98.38 96 TYR A CA 1
ATOM 708 C C . TYR A 1 96 ? -3.942 7.532 2.919 1.00 98.38 96 TYR A C 1
ATOM 710 O O . TYR A 1 96 ? -4.540 8.282 3.691 1.00 98.38 96 TYR A O 1
ATOM 718 N N . LEU A 1 97 ? -4.576 6.584 2.225 1.00 98.31 97 LEU A N 1
ATOM 719 C CA . LEU A 1 97 ? -6.026 6.382 2.294 1.00 98.31 97 LEU A CA 1
ATOM 720 C C . LEU A 1 97 ? -6.481 5.957 3.696 1.00 98.31 97 LEU A C 1
ATOM 722 O O . LEU A 1 97 ? -7.472 6.492 4.200 1.00 98.31 97 LEU A O 1
ATOM 726 N N . LEU A 1 98 ? -5.731 5.073 4.361 1.00 97.94 98 LEU A N 1
ATOM 727 C CA . LEU A 1 98 ? -6.001 4.690 5.750 1.00 97.94 98 LEU A CA 1
ATOM 728 C C . LEU A 1 98 ? -5.935 5.887 6.704 1.00 97.94 98 LEU A C 1
ATOM 730 O O . LEU A 1 98 ? -6.819 6.058 7.550 1.00 97.94 98 LEU A O 1
ATOM 734 N N . ARG A 1 99 ? -4.958 6.778 6.509 1.00 96.81 99 ARG A N 1
ATOM 735 C CA . ARG A 1 99 ? -4.841 8.029 7.270 1.00 96.81 99 ARG A CA 1
ATOM 736 C C . ARG A 1 99 ? -6.049 8.943 7.067 1.00 96.81 99 ARG A C 1
ATOM 738 O O . ARG A 1 99 ? -6.512 9.561 8.022 1.00 96.81 99 ARG A O 1
ATOM 745 N N . GLN A 1 100 ? -6.606 8.970 5.855 1.00 96.38 100 GLN A N 1
ATOM 746 C CA . GLN A 1 100 ? -7.857 9.670 5.527 1.00 96.38 100 GLN A CA 1
ATOM 747 C C . GLN A 1 100 ? -9.126 8.922 5.981 1.00 96.38 100 GLN A C 1
ATOM 749 O O . GLN A 1 100 ? -10.235 9.335 5.645 1.00 96.38 100 GLN A O 1
ATOM 754 N N . LYS A 1 101 ? -8.990 7.817 6.730 1.00 94.94 101 LYS A N 1
ATOM 755 C CA . LYS A 1 101 ? -10.095 6.945 7.164 1.00 94.94 101 LYS A CA 1
ATOM 756 C C . LYS A 1 101 ? -10.922 6.392 5.995 1.00 94.94 101 LYS A C 1
ATOM 758 O O . LYS A 1 101 ? -12.114 6.121 6.137 1.00 94.94 101 LYS A O 1
ATOM 763 N N . GLN A 1 102 ? -10.285 6.199 4.841 1.00 96.50 102 GLN A N 1
ATOM 764 C CA . GLN A 1 102 ? -10.879 5.569 3.667 1.00 96.50 102 GLN A CA 1
ATOM 765 C C . GLN A 1 102 ? -10.466 4.102 3.573 1.00 96.50 102 GLN A C 1
ATOM 767 O O . GLN A 1 102 ? -9.345 3.738 3.916 1.00 96.50 102 GLN A O 1
ATOM 772 N N . PHE A 1 103 ? -11.376 3.256 3.084 1.00 96.06 103 PHE A N 1
ATOM 773 C CA . PHE A 1 103 ? -11.077 1.848 2.838 1.00 96.06 103 PHE A CA 1
ATOM 774 C C . PHE A 1 103 ? -10.312 1.708 1.510 1.00 96.06 103 PHE A C 1
ATOM 776 O O . PHE A 1 103 ? -10.889 2.017 0.461 1.00 96.06 103 PHE A O 1
ATOM 783 N N . PRO A 1 104 ? -9.041 1.270 1.516 1.00 96.50 104 PRO A N 1
ATOM 784 C CA . PRO A 1 104 ? -8.136 1.384 0.372 1.00 96.50 104 PRO A CA 1
ATOM 785 C C . PRO A 1 104 ? -8.364 0.284 -0.677 1.00 96.50 104 PRO A C 1
ATOM 787 O O . PRO A 1 104 ? -7.483 -0.520 -0.966 1.00 96.50 104 PRO A O 1
ATOM 790 N N . LYS A 1 105 ? -9.563 0.228 -1.271 1.00 96.00 105 LYS A N 1
ATOM 791 C CA . LYS A 1 105 ? -9.852 -0.732 -2.348 1.00 96.00 105 LYS A CA 1
ATOM 792 C C . LYS A 1 105 ? -8.936 -0.488 -3.558 1.00 96.00 105 LYS A C 1
ATOM 794 O O . LYS A 1 105 ? -8.681 0.677 -3.879 1.00 96.00 105 LYS A O 1
ATOM 799 N N . PRO A 1 106 ? -8.551 -1.535 -4.316 1.00 95.88 106 PRO A N 1
ATOM 800 C CA . PRO A 1 106 ? -7.659 -1.389 -5.468 1.00 95.88 106 PRO A CA 1
ATOM 801 C C . PRO A 1 106 ? -8.113 -0.319 -6.470 1.00 95.88 106 PRO A C 1
ATOM 803 O O . PRO A 1 106 ? -7.321 0.517 -6.898 1.00 95.88 106 PRO A O 1
ATOM 806 N N . ALA A 1 107 ? -9.409 -0.284 -6.801 1.00 95.06 107 ALA A N 1
ATOM 807 C CA . ALA A 1 107 ? -9.967 0.709 -7.720 1.00 95.06 107 ALA A CA 1
ATOM 808 C C . ALA A 1 107 ? -9.820 2.151 -7.202 1.00 95.06 107 ALA A C 1
ATOM 810 O O . ALA A 1 107 ? -9.476 3.044 -7.974 1.00 95.06 107 ALA A O 1
ATOM 811 N N . LEU A 1 108 ? -10.030 2.370 -5.898 1.00 96.25 108 LEU A N 1
ATOM 812 C CA . LEU A 1 108 ? -9.846 3.678 -5.271 1.00 96.25 108 LEU A CA 1
ATOM 813 C C . LEU A 1 108 ? -8.369 4.079 -5.288 1.00 96.25 108 LEU A C 1
ATOM 815 O O . LEU A 1 108 ? -8.045 5.201 -5.659 1.00 96.25 108 LEU A O 1
ATOM 819 N N . MET A 1 109 ? -7.462 3.151 -4.974 1.00 97.38 109 MET A N 1
ATOM 820 C CA . MET A 1 109 ? -6.021 3.405 -5.047 1.00 97.38 109 MET A CA 1
ATOM 821 C C . MET A 1 109 ? -5.584 3.818 -6.455 1.00 97.38 109 MET A C 1
ATOM 823 O O . MET A 1 109 ? -4.888 4.821 -6.593 1.00 97.38 109 MET A O 1
ATOM 827 N N . ARG A 1 110 ? -6.048 3.122 -7.506 1.00 95.81 110 ARG A N 1
ATOM 828 C CA . ARG A 1 110 ? -5.760 3.500 -8.906 1.00 95.81 110 ARG A CA 1
ATOM 829 C C . ARG A 1 110 ? -6.235 4.915 -9.236 1.00 95.81 110 ARG A C 1
ATOM 831 O O . ARG A 1 110 ? -5.559 5.623 -9.974 1.00 95.81 110 ARG A O 1
ATOM 838 N N . GLN A 1 111 ? -7.384 5.328 -8.704 1.00 95.69 111 GLN A N 1
ATOM 839 C CA . GLN A 1 111 ? -7.929 6.670 -8.924 1.00 95.69 111 GLN A CA 1
ATOM 840 C C . GLN A 1 111 ? -7.172 7.742 -8.130 1.00 95.69 111 GLN A C 1
ATOM 842 O O . GLN A 1 111 ? -6.983 8.851 -8.622 1.00 95.69 111 GLN A O 1
ATOM 847 N N . CYS A 1 112 ? -6.734 7.423 -6.912 1.00 95.88 112 CYS A N 1
ATOM 848 C CA . CYS A 1 112 ? -6.174 8.397 -5.979 1.00 95.88 112 CYS A CA 1
ATOM 849 C C . CYS A 1 112 ? -4.656 8.572 -6.080 1.00 95.88 112 CYS A C 1
ATOM 851 O O . CYS A 1 112 ? -4.167 9.656 -5.773 1.00 95.88 112 CYS A O 1
ATOM 853 N N . ILE A 1 113 ? -3.908 7.555 -6.518 1.00 97.62 113 ILE A N 1
ATOM 854 C CA . ILE A 1 113 ? -2.434 7.542 -6.486 1.00 97.62 113 ILE A CA 1
ATOM 855 C C . ILE A 1 113 ? -1.788 8.753 -7.180 1.00 97.62 113 ILE A C 1
ATOM 857 O O . ILE A 1 113 ? -0.794 9.285 -6.697 1.00 97.62 113 ILE A O 1
ATOM 861 N N . GLY A 1 114 ? -2.388 9.274 -8.258 1.00 95.19 114 GLY A N 1
ATOM 862 C CA . GLY A 1 114 ? -1.893 10.470 -8.958 1.00 95.19 114 GLY A CA 1
ATOM 863 C C . GLY A 1 114 ? -2.047 11.792 -8.186 1.00 95.19 114 GLY A C 1
ATOM 864 O O . GLY A 1 114 ? -1.442 12.802 -8.567 1.00 95.19 114 GLY A O 1
ATOM 865 N N . PHE A 1 115 ? -2.847 11.790 -7.116 1.00 94.56 115 PHE A N 1
ATOM 866 C CA . PHE A 1 115 ? -3.128 12.938 -6.251 1.00 94.56 115 PHE A CA 1
ATOM 867 C C . PHE A 1 115 ? -2.417 12.861 -4.895 1.00 94.56 115 PHE A C 1
ATOM 869 O O . PHE A 1 115 ? -2.440 13.845 -4.156 1.00 94.56 115 PHE A O 1
ATOM 876 N N . VAL A 1 116 ? -1.783 11.732 -4.559 1.00 96.62 116 VAL A N 1
ATOM 877 C CA . VAL A 1 116 ? -1.056 11.588 -3.292 1.00 96.62 116 VAL A CA 1
ATOM 878 C C . VAL A 1 116 ? 0.193 12.483 -3.321 1.00 96.62 116 VAL A C 1
ATOM 880 O O . VAL A 1 116 ? 1.006 12.376 -4.244 1.00 96.62 116 VAL A O 1
ATOM 883 N N . PRO A 1 117 ? 0.362 13.395 -2.345 1.00 95.56 117 PRO A N 1
ATOM 884 C CA . PRO A 1 117 ? 1.512 14.291 -2.311 1.00 95.56 117 PRO A CA 1
ATOM 885 C C . PRO A 1 117 ? 2.840 13.538 -2.174 1.00 95.56 117 PRO A C 1
ATOM 887 O O . PRO A 1 117 ? 2.944 12.599 -1.392 1.00 95.56 117 PRO A O 1
ATOM 890 N N . GLY A 1 118 ? 3.866 13.996 -2.895 1.00 94.81 118 GLY A N 1
ATOM 891 C CA . GLY A 1 118 ? 5.239 13.494 -2.764 1.00 94.81 118 GLY A CA 1
ATOM 892 C C . GLY A 1 118 ? 5.561 12.216 -3.543 1.00 94.81 118 GLY A C 1
ATOM 893 O O . GLY A 1 118 ? 6.730 11.852 -3.599 1.00 94.81 118 GLY A O 1
ATOM 894 N N . LEU A 1 119 ? 4.578 11.566 -4.177 1.00 96.81 119 LEU A N 1
ATOM 895 C CA . LEU A 1 119 ? 4.835 10.369 -4.982 1.00 96.81 119 LEU A CA 1
ATOM 896 C C . LEU A 1 119 ? 5.393 10.709 -6.367 1.00 96.81 119 LEU A C 1
ATOM 898 O O . LEU A 1 119 ? 4.960 11.667 -7.019 1.00 96.81 119 LEU A O 1
ATOM 902 N N . ASP A 1 120 ? 6.300 9.862 -6.852 1.00 96.69 120 ASP A N 1
ATOM 903 C CA . ASP A 1 120 ? 6.798 9.932 -8.224 1.00 96.69 120 ASP A CA 1
ATOM 904 C C . ASP A 1 120 ? 5.736 9.412 -9.209 1.00 96.69 120 ASP A C 1
ATOM 906 O O . ASP A 1 120 ? 5.501 8.211 -9.366 1.00 96.69 120 ASP A O 1
ATOM 910 N N . LYS A 1 121 ? 5.079 10.344 -9.903 1.00 96.38 121 LYS A N 1
ATOM 911 C CA . LYS A 1 121 ? 4.030 10.033 -10.884 1.00 96.38 121 LYS A CA 1
ATOM 912 C C . LYS A 1 121 ? 4.566 9.292 -12.109 1.00 96.38 121 LYS A C 1
ATOM 914 O O . LYS A 1 121 ? 3.822 8.509 -12.696 1.00 96.38 121 LYS A O 1
ATOM 919 N N . GLY A 1 122 ? 5.818 9.545 -12.492 1.00 96.88 122 GLY A N 1
ATOM 920 C CA . GLY A 1 122 ? 6.472 8.861 -13.603 1.00 96.88 122 GLY A CA 1
ATOM 921 C C . GLY A 1 122 ? 6.700 7.394 -13.265 1.00 96.88 122 GLY A C 1
ATOM 922 O O . GLY A 1 122 ? 6.267 6.526 -14.013 1.00 96.88 122 GLY A O 1
ATOM 923 N N . ALA A 1 123 ? 7.260 7.120 -12.086 1.00 96.75 123 ALA A N 1
ATOM 924 C CA . ALA A 1 123 ? 7.445 5.760 -11.582 1.00 96.75 123 ALA A CA 1
ATOM 925 C C . ALA A 1 123 ? 6.120 4.991 -11.443 1.00 96.75 123 ALA A C 1
ATOM 927 O O . ALA A 1 123 ? 6.008 3.847 -11.884 1.00 96.75 123 ALA A O 1
ATOM 928 N N . THR A 1 124 ? 5.076 5.638 -10.912 1.00 97.81 124 THR A N 1
ATOM 929 C CA . THR A 1 124 ? 3.723 5.059 -10.860 1.00 97.81 124 THR A CA 1
ATOM 930 C C . THR A 1 124 ? 3.211 4.675 -12.250 1.00 97.81 124 THR A C 1
ATOM 932 O O . THR A 1 124 ? 2.651 3.592 -12.427 1.00 97.81 124 THR A O 1
ATOM 935 N N . ALA A 1 125 ? 3.394 5.548 -13.246 1.00 97.12 125 ALA A N 1
ATOM 936 C CA . ALA A 1 125 ? 2.993 5.258 -14.617 1.00 97.12 125 ALA A CA 1
ATOM 937 C C . ALA A 1 125 ? 3.788 4.079 -15.196 1.00 97.12 125 ALA A C 1
ATOM 939 O O . ALA A 1 125 ? 3.171 3.178 -15.759 1.00 97.12 125 ALA A O 1
ATOM 940 N N . SER A 1 126 ? 5.110 4.043 -15.000 1.00 95.38 126 SER A N 1
ATOM 941 C CA . SER A 1 126 ? 5.971 2.937 -15.439 1.00 95.38 126 SER A CA 1
ATOM 942 C C . SER A 1 126 ? 5.531 1.598 -14.847 1.00 95.38 126 SER A C 1
ATOM 944 O O . SER A 1 126 ? 5.395 0.621 -15.580 1.00 95.38 126 SER A O 1
ATOM 946 N N . TYR A 1 127 ? 5.234 1.556 -13.545 1.00 97.50 127 TYR A N 1
ATOM 947 C CA . TYR A 1 127 ? 4.743 0.349 -12.878 1.00 97.50 127 TYR A CA 1
ATOM 948 C C . TYR A 1 127 ? 3.430 -0.157 -13.488 1.00 97.50 127 TYR A C 1
ATOM 950 O O . TYR A 1 127 ? 3.323 -1.329 -13.841 1.00 97.50 127 TYR A O 1
ATOM 958 N N . PHE A 1 128 ? 2.436 0.715 -13.681 1.00 97.44 128 PHE A N 1
ATOM 959 C CA . PHE A 1 128 ? 1.162 0.299 -14.277 1.00 97.44 128 PHE A CA 1
ATOM 960 C C . PHE A 1 128 ? 1.267 -0.053 -15.764 1.00 97.44 128 PHE A C 1
ATOM 962 O O . PHE A 1 128 ? 0.573 -0.964 -16.214 1.00 97.44 128 PHE A O 1
ATOM 969 N N . GLN A 1 129 ? 2.120 0.635 -16.529 1.00 96.50 129 GLN A N 1
ATOM 970 C CA . GLN A 1 129 ? 2.374 0.317 -17.939 1.00 96.50 129 GLN A CA 1
ATOM 971 C C . GLN A 1 129 ? 3.015 -1.061 -18.102 1.00 96.50 129 GLN A C 1
ATOM 973 O O . GLN A 1 129 ? 2.663 -1.785 -19.028 1.00 96.50 129 GLN A O 1
ATOM 978 N N . ALA A 1 130 ? 3.879 -1.449 -17.166 1.00 95.25 130 ALA A N 1
ATOM 979 C CA . ALA A 1 130 ? 4.472 -2.778 -17.093 1.00 95.25 130 ALA A CA 1
ATOM 980 C C . ALA A 1 130 ? 3.512 -3.853 -16.537 1.00 95.25 130 ALA A C 1
ATOM 982 O O . ALA A 1 130 ? 3.947 -4.944 -16.204 1.00 95.25 130 ALA A O 1
ATOM 983 N N . GLY A 1 131 ? 2.212 -3.570 -16.393 1.00 95.62 131 GLY A N 1
ATOM 984 C CA . GLY A 1 131 ? 1.225 -4.542 -15.905 1.00 95.62 131 GLY A CA 1
ATOM 985 C C . GLY A 1 131 ? 1.101 -4.627 -14.381 1.00 95.62 131 GLY A C 1
ATOM 986 O O . GLY A 1 131 ? 0.297 -5.417 -13.877 1.00 95.62 131 GLY A O 1
ATOM 987 N N . GLY A 1 132 ? 1.829 -3.782 -13.645 1.00 96.12 132 GLY A N 1
ATOM 988 C CA . GLY A 1 132 ? 1.730 -3.642 -12.198 1.00 96.12 132 GLY A CA 1
ATOM 989 C C . GLY A 1 132 ? 0.318 -3.293 -11.719 1.00 96.12 132 GLY A C 1
ATOM 990 O O . GLY A 1 132 ? -0.509 -2.699 -12.425 1.00 96.12 132 GLY A O 1
ATOM 991 N N . ARG A 1 133 ? 0.005 -3.688 -10.483 1.00 96.56 133 ARG A N 1
ATOM 992 C CA . ARG A 1 133 ? -1.335 -3.578 -9.894 1.00 96.56 133 ARG A CA 1
ATOM 993 C C . ARG A 1 133 ? -1.267 -3.176 -8.415 1.00 96.56 133 ARG A C 1
ATOM 995 O O . ARG A 1 133 ? -0.388 -3.676 -7.716 1.00 96.56 133 ARG A O 1
ATOM 1002 N N . PRO A 1 134 ? -2.168 -2.314 -7.900 1.00 96.88 134 PRO A N 1
ATOM 1003 C CA . PRO A 1 134 ? -2.234 -2.047 -6.461 1.00 96.88 134 PRO A CA 1
ATOM 1004 C C . PRO A 1 134 ? -2.521 -3.297 -5.634 1.00 96.88 134 PRO A C 1
ATOM 1006 O O . PRO A 1 134 ? -2.056 -3.396 -4.510 1.00 96.88 134 PRO A O 1
ATOM 1009 N N . GLU A 1 135 ? -3.247 -4.255 -6.209 1.00 96.81 135 GLU A N 1
ATOM 1010 C CA . GLU A 1 135 ? -3.550 -5.560 -5.630 1.00 96.81 135 GLU A CA 1
ATOM 1011 C C . GLU A 1 135 ? -2.310 -6.258 -5.044 1.00 96.81 135 GLU A C 1
ATOM 1013 O O . GLU A 1 135 ? -2.362 -6.694 -3.898 1.00 96.81 135 GLU A O 1
ATOM 1018 N N . TYR A 1 136 ? -1.187 -6.275 -5.771 1.00 96.50 136 TYR A N 1
ATOM 1019 C CA . TYR A 1 136 ? 0.061 -6.899 -5.311 1.00 96.50 136 TYR A CA 1
ATOM 1020 C C . TYR A 1 136 ? 0.612 -6.219 -4.051 1.00 96.50 136 TYR A C 1
ATOM 1022 O O . TYR A 1 136 ? 0.990 -6.882 -3.094 1.00 96.50 136 TYR A O 1
ATOM 1030 N N . ALA A 1 137 ? 0.595 -4.883 -4.018 1.00 96.81 137 ALA A N 1
ATOM 1031 C CA . ALA A 1 137 ? 1.073 -4.115 -2.869 1.00 96.81 137 ALA A CA 1
ATOM 1032 C C . ALA A 1 137 ? 0.144 -4.254 -1.652 1.00 96.81 137 ALA A C 1
ATOM 1034 O O . ALA A 1 137 ? 0.614 -4.270 -0.518 1.00 96.81 137 ALA A O 1
ATOM 1035 N N . ILE A 1 138 ? -1.171 -4.352 -1.880 1.00 96.81 138 ILE A N 1
ATOM 1036 C CA . ILE A 1 138 ? -2.156 -4.557 -0.812 1.00 96.81 138 ILE A CA 1
ATOM 1037 C C . ILE A 1 138 ? -1.939 -5.912 -0.141 1.00 96.81 138 ILE A C 1
ATOM 1039 O O . ILE A 1 138 ? -1.912 -5.967 1.086 1.00 96.81 138 ILE A O 1
ATOM 1043 N N . ASP A 1 139 ? -1.807 -6.993 -0.917 1.00 95.44 139 ASP A N 1
ATOM 1044 C CA . ASP A 1 139 ? -1.658 -8.331 -0.330 1.00 95.44 139 ASP A CA 1
ATOM 1045 C C . ASP A 1 139 ? -0.319 -8.464 0.402 1.00 95.44 139 ASP A C 1
ATOM 1047 O O . ASP A 1 139 ? -0.303 -8.949 1.530 1.00 95.44 139 ASP A O 1
ATOM 1051 N N . ALA A 1 140 ? 0.760 -7.901 -0.160 1.00 95.56 140 ALA A N 1
ATOM 1052 C CA . ALA A 1 140 ? 2.064 -7.817 0.497 1.00 95.56 140 ALA A CA 1
ATOM 1053 C C . ALA A 1 140 ? 1.989 -7.135 1.871 1.00 95.56 140 ALA A C 1
ATOM 1055 O O . ALA A 1 140 ? 2.484 -7.661 2.867 1.00 95.56 140 ALA A O 1
ATOM 1056 N N . VAL A 1 141 ? 1.329 -5.972 1.937 1.00 97.31 141 VAL A N 1
ATOM 1057 C CA . VAL A 1 141 ? 1.131 -5.224 3.186 1.00 97.31 141 VAL A CA 1
ATOM 1058 C C . VAL A 1 141 ? 0.305 -6.022 4.190 1.00 97.31 141 VAL A C 1
ATOM 1060 O O . VAL A 1 141 ? 0.658 -6.068 5.364 1.00 97.31 141 VAL A O 1
ATOM 1063 N N . LEU A 1 142 ? -0.795 -6.639 3.751 1.00 96.00 142 LEU A N 1
ATOM 1064 C CA . LEU A 1 142 ? -1.667 -7.408 4.638 1.00 96.00 142 LEU A CA 1
ATOM 1065 C C . LEU A 1 142 ? -0.957 -8.640 5.191 1.00 96.00 142 LEU A C 1
ATOM 1067 O O . LEU A 1 142 ? -0.996 -8.859 6.394 1.00 96.00 142 LEU A O 1
ATOM 1071 N N . ALA A 1 143 ? -0.340 -9.437 4.319 1.00 94.19 143 ALA A N 1
ATOM 1072 C CA . ALA A 1 143 ? 0.299 -10.690 4.693 1.00 94.19 143 ALA A CA 1
ATOM 1073 C C . ALA A 1 143 ? 1.493 -10.449 5.615 1.00 94.19 143 ALA A C 1
ATOM 1075 O O . ALA A 1 143 ? 1.561 -11.046 6.685 1.00 94.19 143 ALA A O 1
ATOM 1076 N N . ARG A 1 144 ? 2.371 -9.499 5.276 1.00 94.25 144 ARG A N 1
ATOM 1077 C CA . ARG A 1 144 ? 3.539 -9.231 6.113 1.00 94.25 144 ARG A CA 1
ATOM 1078 C C . ARG A 1 144 ? 3.181 -8.575 7.448 1.00 94.25 144 ARG A C 1
ATOM 1080 O O . ARG A 1 144 ? 3.766 -8.920 8.466 1.00 94.25 144 ARG A O 1
ATOM 1087 N N . CYS A 1 145 ? 2.181 -7.691 7.476 1.00 95.19 145 CYS A N 1
ATOM 1088 C CA . CYS A 1 145 ? 1.688 -7.132 8.736 1.00 95.19 145 CYS A CA 1
ATOM 1089 C C . CYS A 1 145 ? 1.028 -8.204 9.623 1.00 95.19 145 CYS A C 1
ATOM 1091 O O . CYS A 1 145 ? 1.207 -8.186 10.838 1.00 95.19 145 CYS A O 1
ATOM 1093 N N . GLU A 1 146 ? 0.284 -9.142 9.031 1.00 95.00 146 GLU A N 1
ATOM 1094 C CA . GLU A 1 146 ? -0.305 -10.287 9.736 1.00 95.00 146 GLU A CA 1
ATOM 1095 C C . GLU A 1 146 ? 0.783 -11.183 10.347 1.00 95.00 146 GLU A C 1
ATOM 1097 O O . GLU A 1 146 ? 0.710 -11.511 11.531 1.00 95.00 146 GLU A O 1
ATOM 1102 N N . GLU A 1 147 ? 1.823 -11.510 9.574 1.00 91.81 147 GLU A N 1
ATOM 1103 C CA . GLU A 1 147 ? 2.996 -12.254 10.049 1.00 91.81 147 GLU A CA 1
ATOM 1104 C C . GLU A 1 147 ? 3.689 -11.552 11.217 1.00 91.81 147 GLU A C 1
ATOM 1106 O O . GLU A 1 147 ? 3.905 -12.184 12.248 1.00 91.81 147 GLU A O 1
ATOM 1111 N N . ASP A 1 148 ? 3.979 -10.253 11.097 1.00 89.06 148 ASP A N 1
ATOM 1112 C CA . ASP A 1 148 ? 4.658 -9.489 12.147 1.00 89.06 148 ASP A CA 1
ATOM 1113 C C . ASP A 1 148 ? 3.838 -9.467 13.454 1.00 89.06 148 ASP A C 1
ATOM 1115 O O . ASP A 1 148 ? 4.399 -9.606 14.542 1.00 89.06 148 ASP A O 1
ATOM 1119 N N . VAL A 1 149 ? 2.504 -9.352 13.372 1.00 88.19 149 VAL A N 1
ATOM 1120 C CA . VAL A 1 149 ? 1.616 -9.403 14.551 1.00 88.19 149 VAL A CA 1
ATOM 1121 C C . VAL A 1 149 ? 1.639 -10.788 15.204 1.00 88.19 149 VAL A C 1
ATOM 1123 O O . VAL A 1 149 ? 1.722 -10.896 16.431 1.00 88.19 149 VAL A O 1
ATOM 1126 N N . VAL A 1 150 ? 1.574 -11.856 14.404 1.00 86.75 150 VAL A N 1
ATOM 1127 C CA . VAL A 1 150 ? 1.622 -13.239 14.903 1.00 86.75 150 VAL A CA 1
ATOM 1128 C C . VAL A 1 150 ? 2.988 -13.550 15.516 1.00 86.75 150 VAL A C 1
ATOM 1130 O O . VAL A 1 150 ? 3.058 -14.125 16.606 1.00 86.75 150 VAL A O 1
ATOM 1133 N N . GLU A 1 151 ? 4.071 -13.148 14.855 1.00 84.12 151 GLU A N 1
ATOM 1134 C CA . GLU A 1 151 ? 5.440 -13.347 15.319 1.00 84.12 151 GLU A CA 1
ATOM 1135 C C . GLU A 1 151 ? 5.680 -12.591 16.630 1.00 84.12 151 GLU A C 1
ATOM 1137 O O . GLU A 1 151 ? 6.121 -13.204 17.607 1.00 84.12 151 GLU A O 1
ATOM 1142 N N . ALA A 1 152 ? 5.299 -11.311 16.703 1.00 82.94 152 ALA A N 1
ATOM 1143 C CA . ALA A 1 152 ? 5.423 -10.510 17.918 1.00 82.94 152 ALA A CA 1
ATOM 1144 C C . ALA A 1 152 ? 4.672 -11.145 19.098 1.00 82.94 152 ALA A C 1
ATOM 1146 O O . ALA A 1 152 ? 5.234 -11.288 20.188 1.00 82.94 152 ALA A O 1
ATOM 1147 N N . ALA A 1 153 ? 3.443 -11.620 18.865 1.00 80.06 153 ALA A N 1
ATOM 1148 C CA . ALA A 1 153 ? 2.664 -12.330 19.875 1.00 80.06 153 ALA A CA 1
ATOM 1149 C C . ALA A 1 153 ? 3.336 -13.643 20.317 1.00 80.06 153 ALA A C 1
ATOM 1151 O O . ALA A 1 153 ? 3.334 -13.965 21.506 1.00 80.06 153 ALA A O 1
ATOM 1152 N N . SER A 1 154 ? 3.934 -14.391 19.383 1.00 76.50 154 SER A N 1
ATOM 1153 C CA . SER A 1 154 ? 4.592 -15.674 19.667 1.00 76.50 154 SER A CA 1
ATOM 1154 C C . SER A 1 154 ? 5.897 -15.524 20.454 1.00 76.50 154 SER A C 1
ATOM 1156 O O . SER A 1 154 ? 6.189 -16.338 21.331 1.00 76.50 154 SER A O 1
ATOM 1158 N N . LEU A 1 155 ? 6.659 -14.465 20.173 1.00 77.50 155 LEU A N 1
ATOM 1159 C CA . LEU A 1 155 ? 7.949 -14.184 20.799 1.00 77.50 155 LEU A CA 1
ATOM 1160 C C . LEU A 1 155 ? 7.819 -13.316 22.059 1.00 77.50 155 LEU A C 1
ATOM 1162 O O . LEU A 1 155 ? 8.817 -13.060 22.731 1.00 77.50 155 LEU A O 1
ATOM 1166 N N . GLY A 1 156 ? 6.606 -12.857 22.391 1.00 69.69 156 GLY A N 1
ATOM 1167 C CA . GLY A 1 156 ? 6.380 -11.905 23.480 1.00 69.69 156 GLY A CA 1
ATOM 1168 C C . GLY A 1 156 ? 7.084 -10.566 23.246 1.00 69.69 156 GLY A C 1
ATOM 1169 O O . GLY A 1 156 ? 7.440 -9.880 24.205 1.00 69.69 156 GLY A O 1
ATOM 1170 N N . MET A 1 157 ? 7.329 -10.220 21.981 1.00 69.75 157 MET A N 1
ATOM 1171 C CA . MET A 1 157 ? 7.965 -8.968 21.597 1.00 69.75 157 MET A CA 1
ATOM 1172 C C . MET A 1 157 ? 6.926 -7.856 21.697 1.00 69.75 157 MET A C 1
ATOM 1174 O O . MET A 1 157 ? 5.800 -7.992 21.221 1.00 69.75 157 MET A O 1
ATOM 1178 N N . VAL A 1 158 ? 7.301 -6.758 22.343 1.00 60.38 158 VAL A N 1
ATOM 1179 C CA . VAL A 1 158 ? 6.464 -5.558 22.387 1.00 60.38 158 VAL A CA 1
ATOM 1180 C C . VAL A 1 158 ? 6.664 -4.822 21.064 1.00 60.38 158 VAL A C 1
ATOM 1182 O O . VAL A 1 158 ? 7.808 -4.662 20.631 1.00 60.38 158 VAL A O 1
ATOM 1185 N N . GLU A 1 159 ? 5.569 -4.402 20.422 1.00 64.69 159 GLU A N 1
ATOM 1186 C CA . GLU A 1 159 ? 5.624 -3.490 19.271 1.00 64.69 159 GLU A CA 1
ATOM 1187 C C . GLU A 1 159 ? 6.446 -2.229 19.636 1.00 64.69 159 GLU A C 1
ATOM 1189 O O . GLU A 1 159 ? 6.679 -1.953 20.817 1.00 64.69 159 GLU A O 1
ATOM 1194 N N . ASP A 1 160 ? 6.906 -1.456 18.641 1.00 71.56 160 ASP A N 1
ATOM 1195 C CA . ASP A 1 160 ? 7.550 -0.154 18.892 1.00 71.56 160 ASP A CA 1
ATOM 1196 C C . ASP A 1 160 ? 6.749 0.617 19.955 1.00 71.56 160 ASP A C 1
ATOM 1198 O O . ASP A 1 160 ? 5.533 0.770 19.824 1.00 71.56 160 ASP A O 1
ATOM 1202 N N . GLY A 1 161 ? 7.410 1.069 21.027 1.00 77.25 161 GLY A N 1
ATOM 1203 C CA . GLY A 1 161 ? 6.744 1.654 22.191 1.00 77.25 161 GLY A CA 1
ATOM 1204 C C . GLY A 1 161 ? 5.810 2.814 21.834 1.00 77.25 161 GLY A C 1
ATOM 1205 O O . GLY A 1 161 ? 4.787 2.993 22.490 1.00 77.25 161 GLY A O 1
ATOM 1206 N N . VAL A 1 162 ? 6.112 3.548 20.758 1.00 84.56 162 VAL A N 1
ATOM 1207 C CA . VAL A 1 162 ? 5.243 4.617 20.242 1.00 84.56 162 VAL A CA 1
ATOM 1208 C C . VAL A 1 162 ? 3.982 4.057 19.575 1.00 84.56 162 VAL A C 1
ATOM 1210 O O . VAL A 1 162 ? 2.882 4.568 19.800 1.00 84.56 162 VAL A O 1
ATOM 1213 N N . LEU A 1 163 ? 4.117 3.005 18.761 1.00 87.44 163 LEU A N 1
ATOM 1214 C CA . LEU A 1 163 ? 2.984 2.347 18.106 1.00 87.44 163 LEU A CA 1
ATOM 1215 C C . LEU A 1 163 ? 2.087 1.655 19.135 1.00 87.44 163 LEU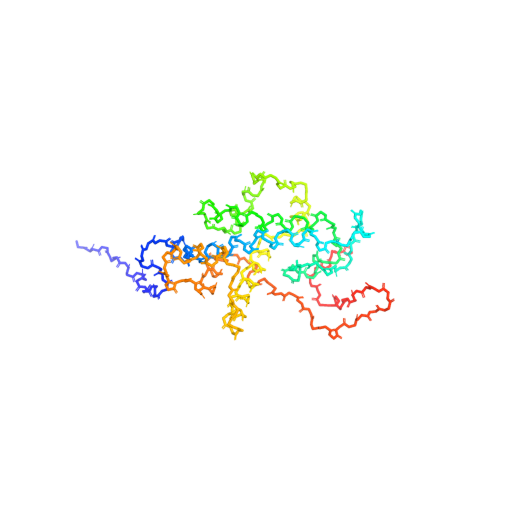 A C 1
ATOM 1217 O O . LEU A 1 163 ? 0.867 1.813 19.085 1.00 87.44 163 LEU A O 1
ATOM 1221 N N . GLN A 1 164 ? 2.686 0.964 20.104 1.00 88.44 164 GLN A N 1
ATOM 1222 C CA . GLN A 1 164 ? 1.966 0.292 21.180 1.00 88.44 164 GLN A CA 1
ATOM 1223 C C . GLN A 1 164 ? 1.120 1.284 21.991 1.00 88.44 164 GLN A C 1
ATOM 1225 O O . GLN A 1 164 ? -0.075 1.055 22.182 1.00 88.44 164 GLN A O 1
ATOM 1230 N N . GLU A 1 165 ? 1.693 2.422 22.401 1.00 90.69 165 GLU A N 1
ATOM 1231 C CA . GLU A 1 165 ? 0.960 3.475 23.118 1.00 90.69 165 GLU A CA 1
ATOM 1232 C C . GLU A 1 165 ? -0.220 4.009 22.284 1.00 90.69 165 GLU A C 1
ATOM 1234 O O . GLU A 1 165 ? -1.340 4.167 22.782 1.00 90.69 165 GLU A O 1
ATOM 1239 N N . ALA A 1 166 ? -0.004 4.233 20.985 1.00 92.19 166 ALA A N 1
ATOM 1240 C CA . ALA A 1 166 ? -1.054 4.692 20.081 1.00 92.19 166 ALA A CA 1
ATOM 1241 C C . ALA A 1 166 ? -2.172 3.648 19.881 1.00 92.19 166 ALA A C 1
ATOM 1243 O O . ALA A 1 166 ? -3.346 4.016 19.785 1.00 92.19 166 ALA A O 1
ATOM 1244 N N . LEU A 1 167 ? -1.843 2.354 19.844 1.00 92.44 167 LEU A N 1
ATOM 1245 C CA . LEU A 1 167 ? -2.823 1.268 19.753 1.00 92.44 167 LEU A CA 1
ATOM 1246 C C . LEU A 1 167 ? -3.636 1.110 21.039 1.00 92.44 167 LEU A C 1
ATOM 1248 O O . LEU A 1 167 ? -4.852 0.899 20.975 1.00 92.44 167 LEU A O 1
ATOM 1252 N N . GLU A 1 168 ? -2.997 1.247 22.199 1.00 92.31 168 GLU A N 1
ATOM 1253 C CA . GLU A 1 168 ? -3.660 1.193 23.504 1.00 92.31 168 GLU A CA 1
ATOM 1254 C C . GLU A 1 168 ? -4.666 2.335 23.686 1.00 92.31 168 GLU A C 1
ATOM 1256 O O . GLU A 1 168 ? -5.731 2.128 24.274 1.00 92.31 168 GLU A O 1
ATOM 1261 N N . ALA A 1 169 ? -4.390 3.506 23.103 1.00 93.88 169 ALA A N 1
ATOM 1262 C CA . ALA A 1 169 ? -5.308 4.644 23.087 1.00 93.88 169 ALA A CA 1
ATOM 1263 C C . ALA A 1 169 ? -6.556 4.431 22.201 1.00 93.88 169 ALA A C 1
ATOM 1265 O O . ALA A 1 169 ? -7.544 5.161 22.331 1.00 93.88 169 ALA A O 1
ATOM 1266 N N . LEU A 1 170 ? -6.538 3.448 21.295 1.00 93.12 170 LEU A N 1
ATOM 1267 C CA . LEU A 1 170 ? -7.669 3.115 20.428 1.00 93.12 170 LEU A CA 1
ATOM 1268 C C . LEU A 1 170 ? -8.583 2.059 21.074 1.00 93.12 170 LEU A C 1
ATOM 1270 O O . LEU A 1 170 ? -8.107 1.187 21.805 1.00 93.12 170 LEU A O 1
ATOM 1274 N N . PRO A 1 171 ? -9.899 2.080 20.788 1.00 91.56 171 PRO A N 1
ATOM 1275 C CA . PRO A 1 171 ? -10.828 1.090 21.319 1.00 91.56 171 PRO A CA 1
ATOM 1276 C C . PRO A 1 171 ? -10.531 -0.304 20.757 1.00 91.56 171 PRO A C 1
ATOM 1278 O O . PRO A 1 171 ? -10.317 -0.465 19.555 1.00 91.56 171 PRO A O 1
ATOM 1281 N N . ALA A 1 172 ? -10.572 -1.310 21.632 1.00 90.75 172 ALA A N 1
ATOM 1282 C CA . ALA A 1 172 ? -10.466 -2.709 21.236 1.00 90.75 172 ALA A CA 1
ATOM 1283 C C . ALA A 1 172 ? -11.690 -3.145 20.420 1.00 90.75 172 ALA A C 1
ATOM 1285 O O . ALA A 1 172 ? -12.823 -2.733 20.695 1.00 90.75 172 ALA A O 1
ATOM 1286 N N . CYS A 1 173 ? -11.472 -4.018 19.444 1.00 90.25 173 CYS A N 1
ATOM 1287 C CA . CYS A 1 173 ? -12.519 -4.535 18.579 1.00 90.25 173 CYS A CA 1
ATOM 1288 C C . CYS A 1 173 ? -12.288 -6.021 18.263 1.00 90.25 173 CYS A C 1
ATOM 1290 O O . CYS A 1 173 ? -11.162 -6.409 17.974 1.00 90.25 173 CYS A O 1
ATOM 1292 N N . PRO A 1 174 ? -13.341 -6.860 18.178 1.00 90.00 174 PRO A N 1
ATOM 1293 C CA . PRO A 1 174 ? -13.206 -8.240 17.691 1.00 90.00 174 PRO A CA 1
ATOM 1294 C C . PRO A 1 174 ? -12.622 -8.375 16.273 1.00 90.00 174 PRO A C 1
ATOM 1296 O O . PRO A 1 174 ? -12.302 -9.480 15.847 1.00 90.00 174 PRO A O 1
ATOM 1299 N N . MET A 1 175 ? -12.531 -7.268 15.529 1.00 90.44 175 MET A N 1
ATOM 1300 C CA . MET A 1 175 ? -11.955 -7.204 14.186 1.00 90.44 175 MET A CA 1
ATOM 1301 C C . MET A 1 175 ? -10.459 -6.858 14.177 1.00 90.44 175 MET A C 1
ATOM 1303 O O . MET A 1 175 ? -9.881 -6.794 13.097 1.00 90.44 175 MET A O 1
ATOM 1307 N N . ASP A 1 176 ? -9.838 -6.630 15.341 1.00 91.75 176 ASP A N 1
ATOM 1308 C CA . ASP A 1 176 ? -8.440 -6.181 15.456 1.00 91.75 176 ASP A CA 1
ATOM 1309 C C . ASP A 1 176 ? -7.423 -7.150 14.846 1.00 91.75 176 ASP A C 1
ATOM 1311 O O . ASP A 1 176 ? -6.369 -6.695 14.412 1.00 91.75 176 ASP A O 1
ATOM 1315 N N . ASP A 1 177 ? -7.775 -8.437 14.746 1.00 89.56 177 ASP A N 1
ATOM 1316 C CA . ASP A 1 177 ? -6.901 -9.502 14.235 1.00 89.56 177 ASP A CA 1
ATOM 1317 C C . ASP A 1 177 ? -7.538 -10.270 13.054 1.00 89.56 177 ASP A C 1
ATOM 1319 O O . ASP A 1 177 ? -7.081 -11.337 12.654 1.00 89.56 177 ASP A O 1
ATOM 1323 N N . ARG A 1 178 ? -8.629 -9.749 12.472 1.00 93.00 178 ARG A N 1
ATOM 1324 C CA . ARG A 1 178 ? -9.380 -10.399 11.377 1.00 93.00 178 ARG A CA 1
ATOM 1325 C C . ARG A 1 178 ? -8.868 -9.989 9.994 1.00 93.00 178 ARG A C 1
ATOM 1327 O O . ARG A 1 178 ? -9.624 -9.469 9.167 1.00 93.00 178 ARG A O 1
ATOM 1334 N N . PHE A 1 179 ? -7.576 -10.218 9.747 1.00 93.69 179 PHE A N 1
ATOM 1335 C CA . PHE A 1 179 ? -6.929 -9.952 8.453 1.00 93.69 179 PHE A CA 1
ATOM 1336 C C . PHE A 1 179 ? -7.620 -10.693 7.301 1.00 93.69 179 PHE A C 1
ATOM 1338 O O . PHE A 1 179 ? -7.786 -10.132 6.218 1.00 93.69 179 PHE A O 1
ATOM 1345 N N . ASP A 1 180 ? -8.121 -11.906 7.554 1.00 92.12 180 ASP A N 1
ATOM 1346 C CA . ASP A 1 180 ? -8.923 -12.701 6.620 1.00 92.12 180 ASP A CA 1
ATOM 1347 C C . ASP A 1 180 ? -10.129 -11.923 6.066 1.00 92.12 180 ASP A C 1
ATOM 1349 O O . ASP A 1 180 ? -10.340 -11.864 4.851 1.00 92.12 180 ASP A O 1
ATOM 1353 N N . LEU A 1 181 ? -10.897 -11.273 6.945 1.00 91.81 181 LEU A N 1
ATOM 1354 C CA . LEU A 1 181 ? -12.093 -10.518 6.567 1.00 91.81 181 LEU A CA 1
ATOM 1355 C C . LEU A 1 181 ? -11.745 -9.197 5.879 1.00 91.81 181 LEU A C 1
ATOM 1357 O O . LEU A 1 181 ? -12.414 -8.807 4.918 1.00 91.81 181 LEU A O 1
ATOM 1361 N N . VAL A 1 182 ? -10.687 -8.517 6.333 1.00 94.12 182 VAL A N 1
ATOM 1362 C CA . VAL A 1 182 ? -10.187 -7.295 5.686 1.00 94.12 182 VAL A CA 1
ATOM 1363 C C . VAL A 1 182 ? -9.723 -7.600 4.260 1.00 94.12 182 VAL A C 1
ATOM 1365 O O . VAL A 1 182 ? -10.121 -6.894 3.329 1.00 94.12 182 VAL A O 1
ATOM 1368 N N . ARG A 1 183 ? -8.965 -8.686 4.066 1.00 93.56 183 ARG A N 1
ATOM 1369 C CA . ARG A 1 183 ? -8.501 -9.158 2.755 1.00 93.56 183 ARG A CA 1
ATOM 1370 C C . ARG A 1 183 ? -9.688 -9.480 1.841 1.00 93.56 183 ARG A C 1
ATOM 1372 O O . ARG A 1 183 ? -9.790 -8.906 0.759 1.00 93.56 183 ARG A O 1
ATOM 1379 N N . GLN A 1 184 ? -10.659 -10.274 2.300 1.00 91.88 184 GLN A N 1
ATOM 1380 C CA . GLN A 1 184 ? -11.882 -10.561 1.530 1.00 91.88 184 GLN A CA 1
ATOM 1381 C C . GLN A 1 184 ? -12.628 -9.288 1.101 1.00 91.88 184 GLN A C 1
ATOM 1383 O O . GLN A 1 184 ? -13.090 -9.186 -0.035 1.00 91.88 184 GLN A O 1
ATOM 1388 N N . ALA A 1 185 ? -12.735 -8.294 1.985 1.00 92.81 185 ALA A N 1
ATOM 1389 C CA . ALA A 1 185 ? -13.421 -7.044 1.680 1.00 92.81 185 ALA A CA 1
ATOM 1390 C C . ALA A 1 185 ? -12.648 -6.151 0.688 1.00 92.81 185 ALA A C 1
ATOM 1392 O O . ALA A 1 185 ? -13.269 -5.516 -0.177 1.00 92.81 185 ALA A O 1
ATOM 1393 N N . LEU A 1 186 ? -11.314 -6.095 0.790 1.00 93.44 186 LEU A N 1
ATOM 1394 C CA . LEU A 1 186 ? -10.446 -5.336 -0.122 1.00 93.44 186 LEU A CA 1
ATOM 1395 C C . LEU A 1 186 ? -10.454 -5.927 -1.531 1.00 93.44 186 LEU A C 1
ATOM 1397 O O . LEU A 1 186 ? -10.578 -5.182 -2.505 1.00 93.44 186 LEU A O 1
ATOM 1401 N N . PHE A 1 187 ? -10.393 -7.254 -1.625 1.00 92.38 187 PHE A N 1
ATOM 1402 C CA . PHE A 1 187 ? -10.353 -7.989 -2.886 1.00 92.38 187 PHE A CA 1
ATOM 1403 C C . PHE A 1 187 ? -11.729 -8.397 -3.411 1.00 92.38 187 PHE A C 1
ATOM 1405 O O . PHE A 1 187 ? -11.824 -9.054 -4.446 1.00 92.38 187 PHE A O 1
ATOM 1412 N N . GLN A 1 188 ? -12.814 -7.970 -2.763 1.00 88.62 188 GLN A N 1
ATOM 1413 C CA . GLN A 1 188 ? -14.163 -8.194 -3.268 1.00 88.62 188 GLN A CA 1
ATOM 1414 C C . GLN A 1 188 ? -14.294 -7.614 -4.687 1.00 88.62 188 GLN A C 1
ATOM 1416 O O . GLN A 1 188 ? -14.217 -6.397 -4.877 1.00 88.62 188 GLN A O 1
ATOM 1421 N N . ASN A 1 189 ? -14.545 -8.491 -5.664 1.00 83.62 189 ASN A N 1
ATOM 1422 C CA . ASN A 1 189 ? -14.597 -8.211 -7.108 1.00 83.62 189 ASN A CA 1
ATOM 1423 C C . ASN A 1 189 ? -13.239 -7.958 -7.794 1.00 83.62 189 ASN A C 1
ATOM 1425 O O . ASN A 1 189 ? -13.213 -7.484 -8.929 1.00 83.62 189 ASN A O 1
ATOM 1429 N N . SER A 1 190 ? -12.119 -8.273 -7.142 1.00 83.88 190 SER A N 1
ATOM 1430 C CA . SER A 1 190 ? -10.820 -8.353 -7.809 1.00 83.88 190 SER A CA 1
ATOM 1431 C C . SER A 1 190 ? -10.677 -9.695 -8.525 1.00 83.88 190 SER A C 1
ATOM 1433 O O . SER A 1 190 ? -10.974 -10.742 -7.956 1.00 83.88 190 SER A O 1
ATOM 1435 N N . ALA A 1 191 ? -10.186 -9.669 -9.763 1.00 81.12 191 ALA A N 1
ATOM 1436 C CA . ALA A 1 191 ? -9.877 -10.875 -10.536 1.00 81.12 191 ALA A CA 1
ATOM 1437 C C . ALA A 1 191 ? -8.489 -11.463 -10.215 1.00 81.12 191 ALA A C 1
ATOM 1439 O O . ALA A 1 191 ? -8.097 -12.452 -10.820 1.00 81.12 191 ALA A O 1
ATOM 1440 N N . VAL A 1 192 ? -7.727 -10.815 -9.329 1.00 77.94 192 VAL A N 1
ATOM 1441 C CA . VAL A 1 192 ? -6.287 -11.063 -9.142 1.00 77.94 192 VAL A CA 1
ATOM 1442 C C . VAL A 1 192 ? -5.985 -11.709 -7.781 1.00 77.94 192 VAL A C 1
ATOM 1444 O O . VAL A 1 192 ? -4.837 -11.984 -7.482 1.00 77.94 192 VAL A O 1
ATOM 1447 N N . TRP A 1 193 ? -6.994 -11.965 -6.944 1.00 74.62 193 TRP A N 1
ATOM 1448 C CA . TRP A 1 193 ? -6.815 -12.554 -5.610 1.00 74.62 193 TRP A CA 1
ATOM 1449 C C . TRP A 1 193 ? -6.938 -14.090 -5.633 1.00 74.62 193 TRP A C 1
ATOM 1451 O O . TRP A 1 193 ? -7.882 -14.583 -6.262 1.00 74.62 193 TRP A O 1
ATOM 1461 N N . PRO A 1 194 ? -6.074 -14.846 -4.917 1.00 73.88 194 PRO A N 1
ATOM 1462 C CA . PRO A 1 194 ? -4.934 -14.407 -4.086 1.00 73.88 194 PRO A CA 1
ATOM 1463 C C . PRO A 1 194 ? -3.730 -13.882 -4.883 1.00 73.88 194 PRO A C 1
ATOM 1465 O O . PRO A 1 194 ? -3.481 -14.347 -5.992 1.00 73.88 194 PRO A O 1
ATOM 1468 N N . CYS A 1 195 ? -2.993 -12.913 -4.321 1.00 76.38 195 CYS A N 1
ATOM 1469 C CA . CYS A 1 195 ? -1.776 -12.359 -4.915 1.00 76.38 195 CYS A CA 1
ATOM 1470 C C . CYS A 1 195 ? -0.544 -12.823 -4.129 1.00 76.38 195 CYS A C 1
ATOM 1472 O O . CYS A 1 195 ? -0.283 -12.296 -3.055 1.00 76.38 195 CYS A O 1
ATOM 1474 N N . GLY A 1 196 ? 0.249 -13.733 -4.696 1.00 75.25 196 GLY A N 1
ATOM 1475 C CA . GLY A 1 196 ? 1.534 -14.135 -4.121 1.00 75.25 196 GLY A CA 1
ATOM 1476 C C . GLY A 1 196 ? 1.485 -14.631 -2.653 1.00 75.25 196 GLY A C 1
ATOM 1477 O O . GLY A 1 196 ? 0.408 -14.976 -2.163 1.00 75.25 196 GLY A O 1
ATOM 1478 N N . PRO A 1 197 ? 2.645 -14.702 -1.966 1.00 82.75 197 PRO A N 1
ATOM 1479 C CA . PRO A 1 197 ? 3.968 -14.537 -2.564 1.00 82.75 197 PRO A CA 1
ATOM 1480 C C . PRO A 1 197 ? 4.167 -15.566 -3.686 1.00 82.75 197 PRO A C 1
ATOM 1482 O O . PRO A 1 197 ? 3.773 -16.723 -3.578 1.00 82.75 197 PRO A O 1
ATOM 1485 N N . TYR A 1 198 ? 4.709 -15.117 -4.815 1.00 81.81 198 TYR A N 1
ATOM 1486 C CA . TYR A 1 198 ? 5.067 -15.949 -5.966 1.00 81.81 198 TYR A CA 1
ATOM 1487 C C . TYR A 1 198 ? 6.501 -16.474 -5.825 1.00 81.81 198 TYR A C 1
ATOM 1489 O O . TYR A 1 198 ? 7.186 -16.679 -6.830 1.00 81.81 198 TYR A O 1
ATOM 1497 N N . SER A 1 199 ? 6.991 -16.609 -4.588 1.00 64.69 199 SER A N 1
ATOM 1498 C CA . SER A 1 199 ? 8.280 -17.228 -4.322 1.00 64.69 199 SER A CA 1
ATOM 1499 C C . SER A 1 199 ? 8.243 -18.665 -4.835 1.00 64.69 199 SER A C 1
ATOM 1501 O O . SER A 1 199 ? 7.332 -19.439 -4.543 1.00 64.69 199 SER A O 1
ATOM 1503 N N . MET A 1 200 ? 9.225 -18.992 -5.666 1.00 50.09 200 MET A N 1
ATOM 1504 C CA . MET A 1 200 ? 9.534 -20.373 -6.004 1.00 50.09 200 MET A CA 1
ATOM 1505 C C . MET A 1 200 ? 10.394 -20.913 -4.864 1.00 50.09 200 MET A C 1
ATOM 1507 O O . MET A 1 200 ? 11.198 -20.162 -4.306 1.00 50.09 200 MET A O 1
ATOM 1511 N N . ASP A 1 201 ? 10.226 -22.188 -4.515 1.00 45.53 201 ASP A N 1
ATOM 1512 C CA . ASP A 1 201 ? 11.119 -22.873 -3.581 1.00 45.53 201 ASP A CA 1
ATOM 1513 C C . ASP A 1 201 ? 12.582 -22.559 -3.955 1.00 45.53 201 ASP A C 1
ATOM 1515 O O . ASP A 1 201 ? 12.970 -22.702 -5.119 1.00 45.53 201 ASP A O 1
ATOM 1519 N N . GLU A 1 202 ? 13.390 -22.123 -2.978 1.00 45.56 202 GLU A N 1
ATOM 1520 C CA . GLU A 1 202 ? 14.799 -21.696 -3.137 1.00 45.56 202 GLU A CA 1
ATOM 1521 C C . GLU A 1 202 ? 15.712 -22.764 -3.789 1.00 45.56 202 GLU A C 1
ATOM 1523 O O . GLU A 1 202 ? 16.886 -22.519 -4.063 1.00 45.56 202 GLU A O 1
ATOM 1528 N N . GLU A 1 203 ? 15.183 -23.957 -4.066 1.00 45.09 203 GLU A N 1
ATOM 1529 C CA . GLU A 1 203 ? 15.858 -25.074 -4.722 1.00 45.09 203 GLU A CA 1
ATOM 1530 C C . GLU A 1 203 ? 15.964 -24.937 -6.257 1.00 45.09 203 GLU A C 1
ATOM 1532 O O . GLU A 1 203 ? 16.669 -25.727 -6.892 1.00 45.09 203 GLU A O 1
ATOM 1537 N N . GLN A 1 204 ? 15.333 -23.937 -6.889 1.00 43.44 204 GLN A N 1
ATOM 1538 C CA . GLN A 1 204 ? 15.479 -23.700 -8.335 1.00 43.44 204 GLN A CA 1
ATOM 1539 C C . GLN A 1 204 ? 16.700 -22.826 -8.673 1.00 43.44 204 GLN A C 1
ATOM 1541 O O . GLN A 1 204 ? 16.604 -21.633 -8.930 1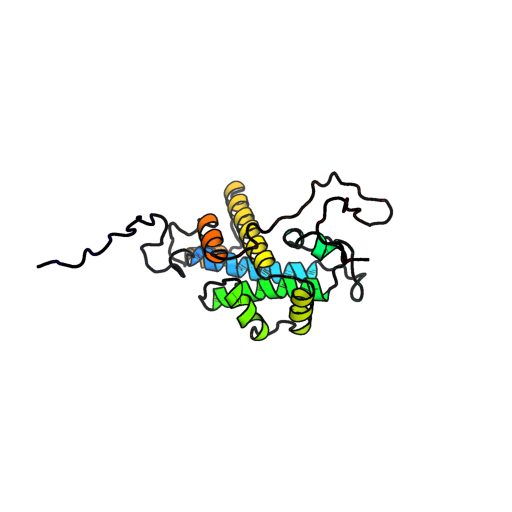.00 43.44 204 GLN A O 1
ATOM 1546 N N . TYR A 1 205 ? 17.857 -23.498 -8.695 1.00 45.88 205 TYR A N 1
ATOM 1547 C CA . TYR A 1 205 ? 19.058 -23.209 -9.494 1.00 45.88 205 TYR A CA 1
ATOM 1548 C C . TYR A 1 205 ? 19.493 -21.734 -9.620 1.00 45.88 205 TYR A C 1
ATOM 1550 O O . TYR A 1 205 ? 19.213 -21.058 -10.610 1.00 45.88 205 TYR A O 1
ATOM 1558 N N . GLN A 1 206 ? 20.346 -21.292 -8.690 1.00 42.69 206 GLN A N 1
ATOM 1559 C CA . GLN A 1 206 ? 21.298 -20.213 -8.973 1.00 42.69 206 GLN A CA 1
ATOM 1560 C C . GLN A 1 206 ? 22.320 -20.706 -10.012 1.00 42.69 206 GLN A C 1
ATOM 1562 O O . GLN A 1 206 ? 23.167 -21.551 -9.715 1.00 42.69 206 GLN A O 1
ATOM 1567 N N . GLY A 1 207 ? 22.225 -20.202 -11.243 1.00 47.78 207 GLY A N 1
ATOM 1568 C CA . GLY A 1 207 ? 23.317 -20.273 -12.211 1.00 47.78 207 GLY A CA 1
ATOM 1569 C C . GLY A 1 207 ? 24.452 -19.324 -11.815 1.00 47.78 207 GLY A C 1
ATOM 1570 O O . GLY A 1 207 ? 24.222 -18.274 -11.218 1.00 47.78 207 GLY A O 1
ATOM 1571 N N . ASP A 1 208 ? 25.690 -19.683 -12.165 1.00 48.81 208 ASP A N 1
ATOM 1572 C CA . ASP A 1 208 ? 26.930 -18.940 -11.849 1.00 48.81 208 ASP A CA 1
ATOM 1573 C C . ASP A 1 208 ? 27.040 -17.579 -12.590 1.00 48.81 208 ASP A C 1
ATOM 1575 O O . ASP A 1 208 ? 28.056 -16.889 -12.528 1.00 48.81 208 ASP A O 1
ATOM 1579 N N . ASP A 1 209 ? 25.998 -17.191 -13.332 1.00 54.66 209 ASP A N 1
ATOM 1580 C CA . ASP A 1 209 ? 25.885 -15.953 -14.107 1.00 54.66 209 ASP A CA 1
ATOM 1581 C C . ASP A 1 209 ? 25.056 -14.863 -13.403 1.00 54.66 209 ASP A C 1
ATOM 1583 O O . ASP A 1 209 ? 24.957 -13.746 -13.915 1.00 54.66 209 ASP A O 1
ATOM 1587 N N . GLY A 1 210 ? 24.486 -15.160 -12.229 1.00 49.72 210 GLY A N 1
ATOM 1588 C CA . GLY A 1 210 ? 23.615 -14.240 -11.496 1.00 49.72 210 GLY A CA 1
ATOM 1589 C C . GLY A 1 210 ? 22.207 -14.114 -12.086 1.00 49.72 210 GLY A C 1
ATOM 1590 O O . GLY A 1 210 ? 21.481 -13.198 -11.702 1.00 49.72 210 GLY A O 1
ATOM 1591 N N . TRP A 1 211 ? 21.817 -15.011 -13.000 1.00 51.22 211 TRP A N 1
ATOM 1592 C CA . TRP A 1 211 ? 20.475 -15.070 -13.574 1.00 51.22 211 TRP A CA 1
ATOM 1593 C C . TRP A 1 211 ? 19.661 -16.198 -12.935 1.00 51.22 211 TRP A C 1
ATOM 1595 O O . TRP A 1 211 ? 20.126 -17.329 -12.787 1.00 51.22 211 TRP A O 1
ATOM 1605 N N . VAL A 1 212 ? 18.412 -15.892 -12.580 1.00 56.03 212 VAL A N 1
ATOM 1606 C CA . VAL A 1 212 ? 17.414 -16.904 -12.212 1.00 56.03 212 VAL A CA 1
ATOM 1607 C C . VAL A 1 212 ? 16.805 -17.440 -13.505 1.00 56.03 212 VAL A C 1
ATOM 1609 O O . VAL A 1 212 ? 16.181 -16.693 -14.263 1.00 56.03 212 VAL A O 1
ATOM 1612 N N . HIS A 1 213 ? 17.016 -18.724 -13.787 1.00 55.88 213 HIS A N 1
ATOM 1613 C CA . HIS A 1 213 ? 16.531 -19.363 -15.011 1.00 55.88 213 HIS A CA 1
ATOM 1614 C C . HIS A 1 213 ? 15.128 -19.930 -14.784 1.00 55.88 213 HIS A C 1
ATOM 1616 O O . HIS A 1 213 ? 14.937 -20.808 -13.946 1.00 55.88 213 HIS A O 1
ATOM 1622 N N . TYR A 1 214 ? 14.145 -19.445 -15.544 1.00 55.69 214 TYR A N 1
ATOM 1623 C CA . TYR A 1 214 ? 12.756 -19.900 -15.454 1.00 55.69 214 TYR A CA 1
ATOM 1624 C C . TYR A 1 214 ? 12.449 -20.977 -16.493 1.00 55.69 214 TYR A C 1
ATOM 1626 O O . TYR A 1 214 ? 12.706 -20.785 -17.685 1.00 55.69 214 TYR A O 1
ATOM 1634 N N . ASP A 1 215 ? 11.806 -22.070 -16.073 1.00 57.81 215 ASP A N 1
ATOM 1635 C CA . ASP A 1 215 ? 11.123 -22.957 -17.015 1.00 57.81 215 ASP A CA 1
ATOM 1636 C C . ASP A 1 215 ? 9.828 -22.282 -17.498 1.00 57.81 215 ASP A C 1
ATOM 1638 O O . ASP A 1 215 ? 8.792 -22.284 -16.832 1.00 57.81 215 ASP A O 1
ATOM 1642 N N . THR A 1 216 ? 9.909 -21.657 -18.671 1.00 56.47 216 THR A N 1
ATOM 1643 C CA . THR A 1 216 ? 8.798 -20.927 -19.303 1.00 56.47 216 THR A CA 1
ATOM 1644 C C . THR A 1 216 ? 7.931 -21.811 -20.203 1.00 56.47 216 THR A C 1
ATOM 1646 O O . THR A 1 216 ? 6.998 -21.314 -20.835 1.00 56.47 216 THR A O 1
ATOM 1649 N N . SER A 1 217 ? 8.181 -23.127 -20.257 1.00 53.19 217 SER A N 1
ATOM 1650 C CA . SER A 1 217 ? 7.490 -24.053 -21.172 1.00 53.19 217 SER A CA 1
ATOM 1651 C C . SER A 1 217 ? 5.971 -24.158 -20.948 1.00 53.19 217 SER A C 1
ATOM 1653 O O . SER A 1 217 ? 5.248 -24.591 -21.846 1.00 53.19 217 SER A O 1
ATOM 1655 N N . GLY A 1 218 ? 5.471 -23.727 -19.784 1.00 42.06 218 GLY A N 1
ATOM 1656 C CA . GLY A 1 218 ? 4.046 -23.710 -19.434 1.00 42.06 218 GLY A CA 1
ATOM 1657 C C . GLY A 1 218 ? 3.359 -22.339 -19.486 1.00 42.06 218 GLY A C 1
ATOM 1658 O O . GLY A 1 218 ? 2.175 -22.251 -19.160 1.00 42.06 218 GLY A O 1
ATOM 1659 N N . TRP A 1 219 ? 4.062 -21.260 -19.843 1.00 54.09 219 TRP A N 1
ATOM 1660 C CA . TRP A 1 219 ? 3.507 -19.906 -19.751 1.00 54.09 219 TRP A CA 1
ATOM 1661 C C . TRP A 1 219 ? 2.641 -19.589 -20.976 1.00 54.09 219 TRP A C 1
ATOM 1663 O O . TRP A 1 219 ? 3.132 -19.368 -22.084 1.00 54.09 219 TRP A O 1
ATOM 1673 N N . SER A 1 220 ? 1.319 -19.549 -20.791 1.00 47.59 220 SER A N 1
ATOM 1674 C CA . SER A 1 220 ? 0.376 -19.148 -21.839 1.00 47.59 220 SER A CA 1
ATOM 1675 C C . SER A 1 220 ? 0.397 -17.628 -22.021 1.00 47.59 220 SER A C 1
ATOM 1677 O O . SER A 1 220 ? -0.401 -16.909 -21.420 1.00 47.59 220 SER A O 1
ATOM 1679 N N . GLY A 1 221 ? 1.330 -17.140 -22.836 1.00 50.28 221 GLY A N 1
ATOM 1680 C CA . GLY A 1 221 ? 1.466 -15.708 -23.100 1.00 50.28 221 GLY A CA 1
ATOM 1681 C C . GLY A 1 221 ? 2.624 -15.311 -24.009 1.00 50.28 221 GLY A C 1
ATOM 1682 O O . GLY A 1 221 ? 3.045 -14.160 -23.947 1.00 50.28 221 GLY A O 1
ATOM 1683 N N . GLN A 1 222 ? 3.153 -16.213 -24.844 1.00 36.22 222 GLN A N 1
ATOM 1684 C CA . GLN A 1 222 ? 4.122 -15.786 -25.854 1.00 36.22 222 GLN A CA 1
ATOM 1685 C C . GLN A 1 222 ? 3.443 -14.793 -26.816 1.00 36.22 222 GLN A C 1
ATOM 1687 O O . GLN A 1 222 ? 2.401 -15.128 -27.392 1.00 36.22 222 GLN A O 1
ATOM 1692 N N . PRO A 1 223 ? 3.989 -13.574 -26.997 1.00 37.72 223 PRO A N 1
ATOM 1693 C CA . PRO A 1 223 ? 3.623 -12.757 -28.138 1.00 37.72 223 PRO A CA 1
ATOM 1694 C C . PRO A 1 223 ? 4.009 -13.549 -29.385 1.00 37.72 223 PRO A C 1
ATOM 1696 O O . PRO A 1 223 ? 5.099 -14.114 -29.442 1.00 37.72 223 PRO A O 1
ATOM 1699 N N .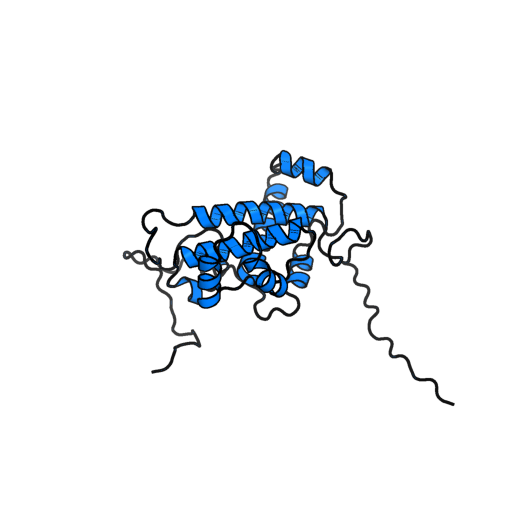 GLY A 1 224 ? 3.074 -13.635 -30.326 1.00 40.47 224 GLY A N 1
ATOM 1700 C CA . GLY A 1 224 ? 3.221 -14.433 -31.533 1.00 40.47 224 GLY A CA 1
ATOM 1701 C C . GLY A 1 224 ? 4.506 -14.158 -32.311 1.00 40.47 224 GLY A C 1
ATOM 1702 O O . GLY A 1 224 ? 5.052 -13.052 -32.290 1.00 40.47 224 GLY A O 1
ATOM 1703 N N . GLU A 1 225 ? 4.928 -15.209 -33.010 1.00 32.94 225 GLU A N 1
ATOM 1704 C CA . GLU A 1 225 ? 5.621 -15.111 -34.297 1.00 32.94 225 GLU A CA 1
ATOM 1705 C C . GLU A 1 225 ? 4.958 -14.092 -35.242 1.00 32.94 225 GLU A C 1
ATOM 1707 O O . GLU A 1 225 ? 3.707 -13.960 -35.217 1.00 32.94 225 GLU A O 1
#

pLDDT: mean 82.2, std 19.5, range [32.94, 98.69]

Radius of gyration: 20.52 Å; chains: 1; bounding box: 84×39×58 Å

Secondary structure (DSSP, 8-state):
--------------TTS-TTS-SBTTTB-HHHHHHHHHHHHHHHHHHHHTS-GGGTTSEESS---TTGGGS-GGGTSSEEHHHHHHHHHHHHHHHHHHHTT----HHHHHHHGGGSTT--HHHHHHHHHTT--HHHHHHHHHHHHHHHHHHHHHHTPPP-HHHHHHHHTSPP-TTTT-HHHHHHHHSTT-SS-S-------TTS-B-TTS-B----TT-S-PPP-

Organism: Auxenochlorella protothecoides (NCBI:txid3075)

Sequence (225 aa):
TKPHHASPLLTTVMSGVCQSGQCIQGVLSPRMGLRLQEFATAASGMVGDSWPKSHAGGSLHDPSVYLLDYVPVDLRLEVSHAFVIGFSNCMATFAYLLRQKQFPKPALMRQCIGFVPGLDKGATASYFQAGGRPEYAIDAVLARCEEDVVEAASLGMVEDGVLQEALEALPACPMDDRFDLVRQALFQNSAVWPCGPYSMDEEQYQGDDGWVHYDTSGWSGQPGE